Protein AF-A0A1B6L5E5-F1 (afdb_monomer)

Structure (mmCIF, N/CA/C/O backbone):
data_AF-A0A1B6L5E5-F1
#
_entry.id   AF-A0A1B6L5E5-F1
#
loop_
_atom_site.group_PDB
_atom_site.id
_atom_site.type_symbol
_atom_site.label_atom_id
_atom_site.label_alt_id
_atom_site.label_comp_id
_atom_site.label_asym_id
_atom_site.label_entity_id
_atom_site.label_seq_id
_atom_site.pdbx_PDB_ins_code
_atom_site.Cartn_x
_atom_site.Cartn_y
_atom_site.Cartn_z
_atom_site.occupancy
_atom_site.B_iso_or_equiv
_atom_site.auth_seq_id
_atom_site.auth_comp_id
_atom_site.auth_asym_id
_atom_site.auth_atom_id
_atom_site.pdbx_PDB_model_num
ATOM 1 N N . PHE A 1 1 ? 19.405 7.702 -48.389 1.00 49.56 1 PHE A N 1
ATOM 2 C CA . PHE A 1 1 ? 20.340 6.762 -49.031 1.00 49.56 1 PHE A CA 1
ATOM 3 C C . PHE A 1 1 ? 21.508 7.564 -49.564 1.00 49.56 1 PHE A C 1
ATOM 5 O O . PHE A 1 1 ? 21.283 8.464 -50.361 1.00 49.56 1 PHE A O 1
ATOM 12 N N . VAL A 1 2 ? 22.713 7.324 -49.050 1.00 57.16 2 VAL A N 1
ATOM 13 C CA . VAL A 1 2 ? 23.937 7.929 -49.587 1.00 57.16 2 VAL A CA 1
ATOM 14 C C . VAL A 1 2 ? 24.516 6.901 -50.544 1.00 57.16 2 VAL A C 1
ATOM 16 O O . VAL A 1 2 ? 24.828 5.793 -50.120 1.00 57.16 2 VAL A O 1
ATOM 19 N N . ALA A 1 3 ? 24.576 7.236 -51.827 1.00 61.62 3 ALA A N 1
ATOM 20 C CA . ALA A 1 3 ? 25.149 6.376 -52.849 1.00 61.62 3 ALA A CA 1
ATOM 21 C C . ALA A 1 3 ? 26.288 7.143 -53.515 1.00 61.62 3 ALA A C 1
ATOM 23 O O . ALA A 1 3 ? 26.056 8.168 -54.154 1.00 61.62 3 ALA A O 1
ATOM 24 N N . GLU A 1 4 ? 27.511 6.652 -53.350 1.00 66.38 4 GLU A N 1
ATOM 25 C CA . GLU A 1 4 ? 28.694 7.202 -54.002 1.00 66.38 4 GLU A CA 1
ATOM 26 C C . GLU A 1 4 ? 29.233 6.182 -55.005 1.00 66.38 4 GLU A C 1
ATOM 28 O O . GLU A 1 4 ? 29.321 4.988 -54.713 1.00 66.38 4 GLU A O 1
ATOM 33 N N . LYS A 1 5 ? 29.560 6.645 -56.214 1.00 71.81 5 LYS A N 1
ATOM 34 C CA . LYS A 1 5 ? 30.118 5.806 -57.279 1.00 71.81 5 LYS A CA 1
ATOM 35 C C . LYS A 1 5 ? 31.608 6.082 -57.389 1.00 71.81 5 LYS A C 1
ATOM 37 O O . LYS A 1 5 ? 32.006 7.177 -57.776 1.00 71.81 5 LYS A O 1
ATOM 42 N N . LEU A 1 6 ? 32.418 5.074 -57.091 1.00 75.44 6 LEU A N 1
ATOM 43 C CA . LEU A 1 6 ? 33.876 5.160 -57.097 1.00 75.44 6 LEU A CA 1
ATOM 44 C C . LEU A 1 6 ? 34.450 4.197 -58.137 1.00 75.44 6 LEU A C 1
ATOM 46 O O . LEU A 1 6 ? 33.926 3.104 -58.346 1.00 75.44 6 LEU A O 1
ATOM 50 N N . ARG A 1 7 ? 35.532 4.609 -58.803 1.00 77.56 7 ARG A N 1
ATOM 51 C CA . ARG A 1 7 ? 36.253 3.758 -59.758 1.00 77.56 7 ARG A CA 1
ATOM 52 C C . ARG A 1 7 ? 37.345 3.002 -59.028 1.00 77.56 7 ARG A C 1
ATOM 54 O O . ARG A 1 7 ? 38.176 3.623 -58.373 1.00 77.56 7 ARG A O 1
ATOM 61 N N . LEU A 1 8 ? 37.360 1.683 -59.181 1.00 78.38 8 LEU A N 1
ATOM 62 C CA . LEU A 1 8 ? 38.360 0.810 -58.577 1.00 78.38 8 LEU A CA 1
ATOM 63 C C . LEU A 1 8 ? 39.041 -0.011 -59.670 1.00 78.38 8 LEU A C 1
ATOM 65 O O . LEU A 1 8 ? 38.375 -0.566 -60.541 1.00 78.38 8 LEU A O 1
ATOM 69 N N . GLY A 1 9 ? 40.373 -0.061 -59.633 1.00 76.75 9 GLY A N 1
ATOM 70 C CA . GLY A 1 9 ? 41.153 -0.989 -60.451 1.00 76.75 9 GLY A CA 1
ATOM 71 C C . GLY A 1 9 ? 41.171 -2.407 -59.855 1.00 76.75 9 GLY A C 1
ATOM 72 O O . GLY A 1 9 ? 40.655 -2.608 -58.757 1.00 76.75 9 GLY A O 1
ATOM 73 N N . PRO A 1 10 ? 41.828 -3.383 -60.513 1.00 75.62 10 PRO A N 1
ATOM 74 C CA . PRO A 1 10 ? 41.834 -4.801 -60.114 1.00 75.62 10 PRO A CA 1
ATOM 75 C C . PRO A 1 10 ? 42.352 -5.108 -58.698 1.00 75.62 10 PRO A C 1
ATOM 77 O O . PRO A 1 10 ? 42.132 -6.203 -58.197 1.00 75.62 10 PRO A O 1
ATOM 80 N N . GLN A 1 11 ? 43.050 -4.161 -58.066 1.00 81.81 11 GLN A N 1
ATOM 81 C CA . GLN A 1 11 ? 43.561 -4.247 -56.689 1.00 81.81 11 GLN A CA 1
ATOM 82 C C . GLN A 1 11 ? 43.204 -2.995 -55.867 1.00 81.81 11 GLN A C 1
ATOM 84 O O . GLN A 1 11 ? 43.827 -2.692 -54.853 1.00 81.81 11 GLN A O 1
ATOM 89 N N . GLY A 1 12 ? 42.238 -2.207 -56.347 1.00 77.44 12 GLY A N 1
ATOM 90 C CA . GLY A 1 12 ? 41.798 -0.993 -55.678 1.00 77.44 12 GLY A CA 1
ATOM 91 C C . GLY A 1 12 ? 40.837 -1.313 -54.541 1.00 77.44 12 GLY A C 1
ATOM 92 O O . GLY A 1 12 ? 39.872 -2.048 -54.730 1.00 77.44 12 GLY A O 1
ATOM 93 N N . ALA A 1 13 ? 41.063 -0.703 -53.383 1.00 82.75 13 ALA A N 1
ATOM 94 C CA . ALA A 1 13 ? 40.110 -0.670 -52.283 1.00 82.75 13 ALA A CA 1
ATOM 95 C C . ALA A 1 13 ? 39.680 0.778 -52.027 1.00 82.75 13 ALA A C 1
ATOM 97 O O . ALA A 1 13 ? 40.450 1.713 -52.242 1.00 82.75 13 ALA A O 1
ATOM 98 N N . THR A 1 14 ? 38.453 0.960 -51.550 1.00 83.25 14 THR A N 1
ATOM 99 C CA . THR A 1 14 ? 37.958 2.255 -51.076 1.00 83.25 14 THR A CA 1
ATOM 100 C C . THR A 1 14 ? 37.256 2.085 -49.739 1.00 83.25 14 THR A C 1
ATOM 102 O O . THR A 1 14 ? 36.812 0.990 -49.391 1.00 83.25 14 THR A O 1
ATOM 105 N N . SER A 1 15 ? 37.170 3.179 -48.992 1.00 83.56 15 SER A N 1
ATOM 106 C CA . SER A 1 15 ? 36.459 3.263 -47.727 1.00 83.56 15 SER A CA 1
ATOM 107 C C . SER A 1 15 ? 35.519 4.459 -47.778 1.00 83.56 15 SER A C 1
ATOM 109 O O . SER A 1 15 ? 35.947 5.571 -48.081 1.00 83.56 15 SER A O 1
ATOM 111 N N . LEU A 1 16 ? 34.245 4.222 -47.475 1.00 82.69 16 LEU A N 1
ATOM 112 C CA . LEU A 1 16 ? 33.244 5.265 -47.300 1.00 82.69 16 LEU A CA 1
ATOM 113 C C . LEU A 1 16 ? 32.920 5.370 -45.811 1.00 82.69 16 LEU A C 1
ATOM 115 O O . LEU A 1 16 ? 32.425 4.417 -45.208 1.00 82.69 16 LEU A O 1
ATOM 119 N N . VAL A 1 17 ? 33.181 6.535 -45.223 1.00 84.44 17 VAL A N 1
ATOM 120 C CA . VAL A 1 17 ? 32.865 6.808 -43.819 1.00 84.44 17 VAL A CA 1
ATOM 121 C C . VAL A 1 17 ? 31.562 7.591 -43.750 1.00 84.44 17 VAL A C 1
ATOM 123 O O . VAL A 1 17 ? 31.453 8.682 -44.304 1.00 84.44 17 VAL A O 1
ATOM 126 N N . VAL A 1 18 ? 30.575 7.046 -43.040 1.00 85.31 18 VAL A N 1
ATOM 127 C CA . VAL A 1 18 ? 29.279 7.697 -42.819 1.00 85.31 18 VAL A CA 1
ATOM 128 C C . VAL A 1 18 ? 29.118 8.079 -41.353 1.00 85.31 18 VAL A C 1
ATOM 130 O O . VAL A 1 18 ? 29.384 7.284 -40.454 1.00 85.31 18 VAL A O 1
ATOM 133 N N . LYS A 1 19 ? 28.655 9.306 -41.100 1.00 85.81 19 LYS A N 1
ATOM 134 C CA . LYS A 1 19 ? 28.247 9.734 -39.760 1.00 85.81 19 LYS A CA 1
ATOM 135 C C . LYS A 1 19 ? 26.788 9.347 -39.547 1.00 85.81 19 LYS A C 1
ATOM 137 O O . LYS A 1 19 ? 25.915 9.805 -40.281 1.00 85.81 19 LYS A O 1
ATOM 142 N N . LEU A 1 20 ? 26.534 8.525 -38.536 1.00 84.25 20 LEU A N 1
ATOM 143 C CA . LEU A 1 20 ? 25.193 8.093 -38.153 1.00 84.25 20 LEU A CA 1
ATOM 144 C C . LEU A 1 20 ? 24.822 8.710 -36.804 1.00 84.25 20 LEU A C 1
ATOM 146 O O . LEU A 1 20 ? 25.660 8.805 -35.910 1.00 84.25 20 LEU A O 1
ATOM 150 N N . ILE A 1 21 ? 23.564 9.121 -36.668 1.00 85.94 21 ILE A N 1
ATOM 151 C CA . ILE A 1 21 ? 22.983 9.582 -35.406 1.00 85.94 21 ILE A CA 1
ATOM 152 C C . ILE A 1 21 ? 21.851 8.616 -35.077 1.00 85.94 21 ILE A C 1
ATOM 154 O O . ILE A 1 21 ? 20.921 8.455 -35.870 1.00 85.94 21 ILE A O 1
ATOM 158 N N . ALA A 1 22 ? 21.952 7.935 -33.938 1.00 85.94 22 ALA A N 1
ATOM 159 C CA . ALA A 1 22 ? 20.896 7.051 -33.475 1.00 85.94 22 ALA A CA 1
ATOM 160 C C . ALA A 1 22 ? 19.758 7.886 -32.877 1.00 85.94 22 ALA A C 1
ATOM 162 O O . ALA A 1 22 ? 19.989 8.746 -32.0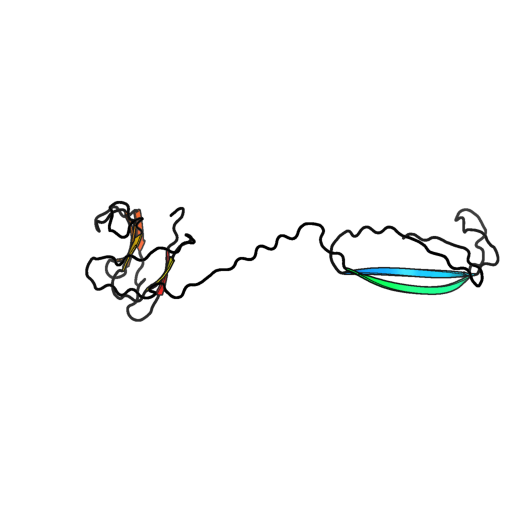37 1.00 85.94 22 ALA A O 1
ATOM 163 N N . THR A 1 23 ? 18.525 7.632 -33.309 1.00 85.81 23 THR A N 1
ATOM 164 C CA . THR A 1 23 ? 17.339 8.375 -32.852 1.00 85.81 23 THR A CA 1
ATOM 165 C C . THR A 1 23 ? 16.658 7.747 -31.640 1.00 85.81 23 THR A C 1
ATOM 167 O O . THR A 1 23 ? 15.734 8.327 -31.080 1.00 85.81 23 THR A O 1
ATOM 170 N N . GLY A 1 24 ? 17.085 6.552 -31.231 1.00 87.75 24 GLY A N 1
ATOM 171 C CA . GLY A 1 24 ? 16.520 5.878 -30.075 1.00 87.75 24 GLY A CA 1
ATOM 172 C C . GLY A 1 24 ? 17.280 4.612 -29.686 1.00 87.75 24 GLY A C 1
ATOM 173 O O . GLY A 1 24 ? 18.028 4.063 -30.504 1.00 87.75 24 GLY A O 1
ATOM 174 N N . PRO A 1 25 ? 17.056 4.135 -28.454 1.00 89.31 25 PRO A N 1
ATOM 175 C CA . PRO A 1 25 ? 17.745 2.989 -27.877 1.00 89.31 25 PRO A CA 1
ATOM 176 C C . PRO A 1 25 ? 17.330 1.668 -28.541 1.00 89.31 25 PRO A C 1
ATOM 178 O O . PRO A 1 25 ? 16.387 1.595 -29.343 1.00 89.31 25 PRO A O 1
ATOM 181 N N . GLY A 1 26 ? 18.059 0.612 -28.194 1.00 91.62 26 GLY A N 1
ATOM 182 C CA . GLY A 1 26 ? 17.832 -0.759 -28.637 1.00 91.62 26 GLY A CA 1
ATOM 183 C C . GLY A 1 26 ? 18.803 -1.221 -29.721 1.00 91.62 26 GLY A C 1
ATOM 184 O O . GLY A 1 26 ? 19.744 -0.523 -30.099 1.00 91.62 26 GLY A O 1
ATOM 185 N N . ILE A 1 27 ? 18.569 -2.435 -30.217 1.00 92.50 27 ILE A N 1
ATOM 186 C CA . ILE A 1 27 ? 19.384 -3.050 -31.267 1.00 92.50 27 I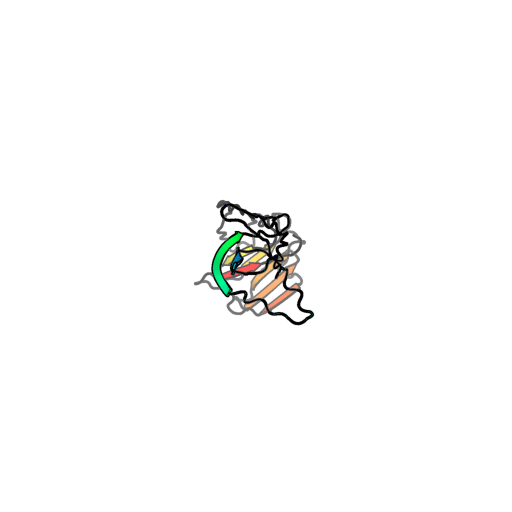LE A CA 1
ATOM 187 C C . ILE A 1 27 ? 18.997 -2.436 -32.616 1.00 92.50 27 ILE A C 1
ATOM 189 O O . ILE A 1 27 ? 17.829 -2.467 -33.009 1.00 92.50 27 ILE A O 1
ATOM 193 N N . LYS A 1 28 ? 19.972 -1.873 -33.331 1.00 90.88 28 LYS A N 1
ATOM 194 C CA . LYS A 1 28 ? 19.801 -1.300 -34.670 1.00 90.88 28 LYS A CA 1
ATOM 195 C C . LYS A 1 28 ? 20.585 -2.121 -35.682 1.00 90.88 28 LYS A C 1
ATOM 197 O O . LYS A 1 28 ? 21.792 -2.293 -35.537 1.00 90.88 28 LYS A O 1
ATOM 202 N N . ASN A 1 29 ? 19.902 -2.597 -36.719 1.00 91.19 29 ASN A N 1
ATOM 203 C CA . ASN A 1 29 ? 20.532 -3.315 -37.822 1.00 91.19 29 ASN A CA 1
ATOM 204 C C . ASN A 1 29 ? 20.976 -2.321 -38.894 1.00 91.19 29 ASN A C 1
ATOM 206 O O . ASN A 1 29 ? 20.158 -1.618 -39.484 1.00 91.19 29 ASN A O 1
ATOM 210 N N . MET A 1 30 ? 22.275 -2.276 -39.147 1.00 88.69 30 MET A N 1
ATOM 211 C CA . MET A 1 30 ? 22.890 -1.495 -40.209 1.00 88.69 30 MET A CA 1
ATOM 212 C C . MET A 1 30 ? 23.146 -2.418 -41.389 1.00 88.69 30 MET A C 1
ATOM 214 O O . MET A 1 30 ? 23.853 -3.409 -41.242 1.00 88.69 30 MET A O 1
ATOM 218 N N . THR A 1 31 ? 22.571 -2.102 -42.547 1.00 90.31 31 THR A N 1
ATOM 219 C CA . THR A 1 31 ? 22.757 -2.882 -43.777 1.00 90.31 31 THR A CA 1
ATOM 220 C C . THR A 1 31 ? 23.445 -2.021 -44.822 1.00 90.31 31 THR A C 1
ATOM 222 O O . THR A 1 31 ? 23.050 -0.877 -45.044 1.00 90.31 31 THR A O 1
ATOM 225 N N . VAL A 1 32 ? 24.475 -2.576 -45.450 1.00 89.56 32 VAL A N 1
ATOM 226 C CA . VAL A 1 32 ? 25.238 -1.959 -46.531 1.00 89.56 32 VAL A CA 1
ATOM 227 C C . VAL A 1 32 ? 25.123 -2.850 -47.756 1.00 89.56 32 VAL A C 1
ATOM 229 O O . VAL A 1 32 ? 25.353 -4.056 -47.677 1.00 89.56 32 VAL A O 1
ATOM 232 N N . GLU A 1 33 ? 24.781 -2.241 -48.883 1.00 90.19 33 GLU A N 1
ATOM 233 C CA . GLU A 1 33 ? 24.757 -2.876 -50.195 1.00 90.19 33 GLU A CA 1
ATOM 234 C C . GLU A 1 33 ? 25.821 -2.226 -51.077 1.00 90.19 33 GLU A C 1
ATOM 236 O O . GLU A 1 33 ? 25.901 -1.000 -51.174 1.00 90.19 33 GLU A O 1
ATOM 241 N N . VAL A 1 34 ? 26.645 -3.056 -51.709 1.00 87.81 34 VAL A N 1
ATOM 242 C CA . VAL A 1 34 ? 27.667 -2.633 -52.663 1.00 87.81 34 VAL A CA 1
ATOM 243 C C . VAL A 1 34 ? 27.380 -3.302 -53.995 1.00 87.81 34 VAL A C 1
ATOM 245 O O . VAL A 1 34 ? 27.385 -4.529 -54.086 1.00 87.81 34 VAL A O 1
ATOM 248 N N . SER A 1 35 ? 27.170 -2.492 -55.028 1.00 87.75 35 SER A N 1
ATOM 249 C CA . SER A 1 35 ? 26.830 -2.959 -56.372 1.00 87.75 35 SER A CA 1
ATOM 250 C C . SER A 1 35 ? 27.932 -2.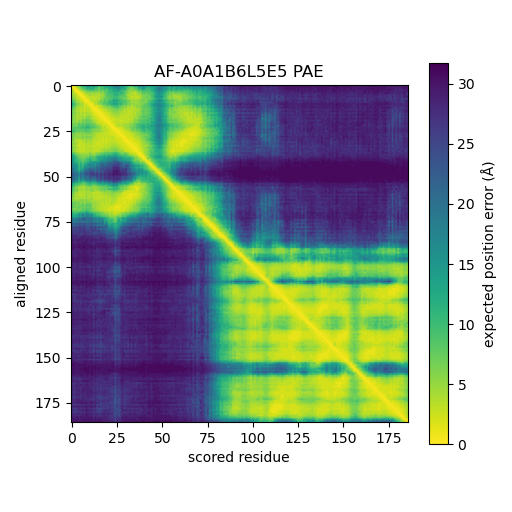577 -57.351 1.00 87.75 35 SER A C 1
ATOM 252 O O . SER A 1 35 ? 28.289 -1.404 -57.473 1.00 87.75 35 SER A O 1
ATOM 254 N N . ALA A 1 36 ? 28.479 -3.571 -58.045 1.00 84.06 36 ALA A N 1
ATOM 255 C CA . ALA A 1 36 ? 29.524 -3.395 -59.040 1.00 84.06 36 ALA A CA 1
ATOM 256 C C . ALA A 1 36 ? 28.915 -3.347 -60.442 1.00 84.06 36 ALA A C 1
ATOM 258 O O . ALA A 1 36 ? 28.157 -4.234 -60.834 1.00 84.06 36 ALA A O 1
ATOM 259 N N . PHE A 1 37 ? 29.287 -2.330 -61.213 1.00 81.38 37 PHE A N 1
ATOM 260 C CA . PHE A 1 37 ? 28.852 -2.152 -62.594 1.00 81.38 37 PHE A CA 1
ATOM 261 C C . PHE A 1 37 ? 30.074 -2.142 -63.505 1.00 81.38 37 PHE A C 1
ATOM 263 O O . PHE A 1 37 ? 31.046 -1.440 -63.220 1.00 81.38 37 PHE A O 1
ATOM 270 N N . ILE A 1 38 ? 30.020 -2.894 -64.603 1.00 77.69 38 ILE A N 1
ATOM 271 C CA . ILE A 1 38 ? 31.014 -2.800 -65.671 1.00 77.69 38 ILE A CA 1
ATOM 272 C C . ILE A 1 38 ? 30.560 -1.735 -66.662 1.00 77.69 38 ILE A C 1
ATOM 274 O O . ILE A 1 38 ? 29.370 -1.575 -66.930 1.00 77.69 38 ILE A O 1
ATOM 278 N N . SER A 1 39 ? 31.515 -0.966 -67.165 1.00 73.12 39 SER A N 1
ATOM 279 C CA . SER A 1 39 ? 31.280 0.086 -68.142 1.00 73.12 39 SER A CA 1
ATOM 280 C C . SER A 1 39 ? 32.422 0.116 -69.136 1.00 73.12 39 SER A C 1
ATOM 282 O O . SER A 1 39 ? 33.583 0.077 -68.730 1.00 73.12 39 SER A O 1
ATOM 284 N N . GLU A 1 40 ? 32.099 0.257 -70.416 1.00 68.50 40 GLU A N 1
ATOM 285 C CA . GLU A 1 40 ? 33.088 0.515 -71.467 1.00 68.50 40 GLU A CA 1
ATOM 286 C C . GLU A 1 40 ? 33.640 1.945 -71.382 1.00 68.50 40 GLU A C 1
ATOM 288 O O . GLU A 1 40 ? 34.786 2.201 -71.749 1.00 68.50 40 GLU A O 1
ATOM 293 N N . THR A 1 41 ? 32.851 2.885 -70.848 1.00 66.69 41 THR A N 1
ATOM 294 C CA . THR A 1 41 ? 33.254 4.282 -70.686 1.00 66.69 41 THR A CA 1
ATOM 295 C C . THR A 1 41 ? 33.361 4.675 -69.218 1.00 66.69 41 THR A C 1
ATOM 297 O O . THR A 1 41 ? 32.510 4.405 -68.370 1.00 66.69 41 THR A O 1
ATOM 300 N N . CYS A 1 42 ? 34.450 5.367 -68.911 1.00 59.97 42 CYS A N 1
ATOM 301 C CA . CYS A 1 42 ? 34.755 5.914 -67.602 1.00 59.97 42 CYS A CA 1
ATOM 302 C C . CYS A 1 42 ? 34.072 7.287 -67.445 1.00 59.97 42 CYS A C 1
ATOM 304 O O . CYS A 1 42 ? 34.745 8.296 -67.242 1.00 59.97 42 CYS A O 1
ATOM 306 N N . GLN A 1 43 ? 32.748 7.372 -67.585 1.00 61.38 43 GLN A N 1
ATOM 307 C CA . GLN A 1 43 ? 31.992 8.615 -67.379 1.00 61.38 43 GLN A CA 1
ATOM 308 C C . GLN A 1 43 ? 30.993 8.445 -66.235 1.00 61.38 43 GLN A C 1
ATOM 310 O O . GLN A 1 43 ? 30.402 7.383 -66.051 1.00 61.38 43 GLN A O 1
ATOM 315 N N . THR A 1 44 ? 30.869 9.477 -65.400 1.00 55.56 44 THR A N 1
ATOM 316 C CA . THR A 1 44 ? 29.831 9.543 -64.370 1.00 55.56 44 THR A CA 1
ATOM 317 C C . THR A 1 44 ? 28.482 9.704 -65.062 1.00 55.56 44 THR A C 1
ATOM 319 O O . THR A 1 44 ? 28.357 10.522 -65.968 1.00 55.56 44 THR A O 1
ATOM 322 N N . ILE A 1 45 ? 27.481 8.923 -64.652 1.00 57.41 45 ILE A N 1
ATOM 323 C CA . ILE A 1 45 ? 26.107 9.065 -65.147 1.00 57.41 45 ILE A CA 1
ATOM 324 C C . ILE A 1 45 ? 25.600 10.449 -64.717 1.00 57.41 45 ILE A C 1
ATOM 326 O O . ILE A 1 45 ? 25.172 10.612 -63.578 1.00 57.41 45 ILE A O 1
ATOM 330 N N . ASN A 1 46 ? 25.689 11.444 -65.599 1.00 53.62 46 ASN A N 1
ATOM 331 C CA . ASN A 1 46 ? 24.938 12.685 -65.460 1.00 53.62 46 ASN A CA 1
ATOM 332 C C . ASN A 1 46 ? 23.567 12.424 -66.084 1.00 53.62 46 ASN A C 1
ATOM 334 O O . ASN A 1 46 ? 23.474 12.136 -67.274 1.00 53.62 46 ASN A O 1
ATOM 338 N N . ASP A 1 47 ? 22.511 12.496 -65.276 1.00 54.03 47 ASP A N 1
ATOM 339 C CA . ASP A 1 47 ? 21.131 12.142 -65.649 1.00 54.03 47 ASP A CA 1
ATOM 340 C C . ASP A 1 47 ? 20.466 13.162 -66.604 1.00 54.03 47 ASP A C 1
ATOM 342 O O . ASP A 1 47 ? 19.248 13.267 -66.710 1.00 54.03 47 ASP A O 1
ATOM 346 N N . SER A 1 48 ? 21.273 13.949 -67.316 1.00 49.84 48 SER A N 1
ATOM 347 C CA . SER A 1 48 ? 20.849 15.009 -68.222 1.00 49.84 48 SER A CA 1
ATOM 348 C C . SER A 1 48 ? 21.581 14.898 -69.561 1.00 49.84 48 SER A C 1
ATOM 350 O O . SER A 1 48 ? 22.497 15.656 -69.865 1.00 49.84 48 SER A O 1
ATOM 352 N N . GLY A 1 49 ? 21.134 13.953 -70.391 1.00 46.91 49 GLY A N 1
ATOM 353 C CA . GLY A 1 49 ? 21.379 13.992 -71.835 1.00 46.91 49 GLY A CA 1
ATOM 354 C C . GLY A 1 49 ? 22.065 12.762 -72.430 1.00 46.91 49 GLY A C 1
ATOM 355 O O . GLY A 1 49 ? 23.281 12.698 -72.550 1.00 46.91 49 GLY A O 1
ATOM 356 N N . GLY A 1 50 ? 21.248 11.840 -72.941 1.00 49.25 50 GLY A N 1
ATOM 357 C CA . GLY A 1 50 ? 21.428 11.352 -74.312 1.00 49.25 50 GLY A CA 1
ATOM 358 C C . GLY A 1 50 ? 22.348 10.165 -74.594 1.00 49.25 50 GLY A C 1
ATOM 359 O O . GLY A 1 50 ? 22.360 9.732 -75.740 1.00 49.25 50 GLY A O 1
ATOM 360 N N . ASN A 1 51 ? 23.059 9.579 -73.627 1.00 49.53 51 ASN A N 1
ATOM 361 C CA . ASN A 1 51 ? 23.726 8.296 -73.881 1.00 49.53 51 ASN A CA 1
ATOM 362 C C . ASN A 1 51 ? 23.747 7.417 -72.624 1.00 49.53 51 ASN A C 1
ATOM 364 O O . ASN A 1 51 ? 24.617 7.549 -71.763 1.00 49.53 51 ASN A O 1
ATOM 368 N N . ARG A 1 52 ? 22.763 6.514 -72.504 1.00 52.69 52 ARG A N 1
ATOM 369 C CA . ARG A 1 52 ? 22.830 5.400 -71.550 1.00 52.69 52 ARG A CA 1
ATOM 370 C C . ARG A 1 52 ? 23.980 4.503 -72.002 1.00 52.69 52 ARG A C 1
ATOM 372 O O . ARG A 1 52 ? 23.783 3.645 -72.855 1.00 52.69 52 ARG A O 1
ATOM 379 N N . GLY A 1 53 ? 25.176 4.718 -71.458 1.00 55.59 53 GLY A N 1
ATOM 380 C CA . GLY A 1 53 ? 26.238 3.721 -71.554 1.00 55.59 53 GLY A CA 1
ATOM 381 C C . GLY A 1 53 ? 25.680 2.367 -71.110 1.00 55.59 53 GLY A C 1
ATOM 382 O O . GLY A 1 53 ? 24.896 2.312 -70.157 1.00 55.59 53 GLY A O 1
ATOM 383 N N . ASN A 1 54 ? 26.030 1.291 -71.820 1.00 60.38 54 ASN A N 1
ATOM 384 C CA . ASN A 1 54 ? 25.671 -0.081 -71.458 1.00 60.38 54 ASN A CA 1
ATOM 385 C C . ASN A 1 54 ? 26.393 -0.467 -70.156 1.00 60.38 54 ASN A C 1
ATOM 387 O O . ASN A 1 54 ? 27.388 -1.185 -70.157 1.00 60.38 54 ASN A O 1
ATOM 391 N N . HIS A 1 55 ? 25.917 0.058 -69.031 1.00 68.94 55 HIS A N 1
ATOM 392 C CA . HIS A 1 55 ? 26.368 -0.338 -67.712 1.00 68.94 55 HIS A CA 1
ATOM 393 C C . HIS A 1 55 ? 25.637 -1.623 -67.339 1.00 68.94 55 HIS A C 1
ATOM 395 O O . HIS A 1 55 ? 24.439 -1.587 -67.050 1.00 68.94 55 HIS A O 1
ATOM 401 N N . SER A 1 56 ? 26.331 -2.759 -67.351 1.00 76.94 56 SER A N 1
ATOM 402 C CA . SER A 1 56 ? 25.760 -4.012 -66.860 1.00 76.94 56 SER A CA 1
ATOM 403 C C . SER A 1 56 ? 26.182 -4.259 -65.414 1.00 76.94 56 SER A C 1
ATOM 405 O O . SER A 1 56 ? 27.312 -3.986 -64.999 1.00 76.94 56 SER A O 1
ATOM 407 N N . LEU A 1 57 ? 25.228 -4.719 -64.606 1.00 81.56 57 LEU A N 1
ATOM 408 C CA . LEU A 1 57 ? 25.482 -5.117 -63.228 1.00 81.56 57 LEU A CA 1
ATOM 409 C C . LEU A 1 57 ? 26.328 -6.395 -63.237 1.00 81.56 57 LEU A C 1
ATOM 411 O O . LEU A 1 57 ? 25.924 -7.401 -63.812 1.00 81.56 57 LEU A O 1
ATOM 415 N N . VAL A 1 58 ? 27.491 -6.345 -62.592 1.00 85.88 58 VAL A N 1
ATOM 416 C CA . VAL A 1 58 ? 28.413 -7.484 -62.459 1.00 85.88 58 VAL A CA 1
ATOM 417 C C . VAL A 1 58 ? 28.056 -8.315 -61.234 1.00 85.88 58 VAL A C 1
ATOM 419 O O . VAL A 1 58 ? 28.114 -9.540 -61.268 1.00 85.88 58 VAL A O 1
ATOM 422 N N . GLY A 1 59 ? 27.667 -7.653 -60.145 1.00 86.12 59 GLY A N 1
ATOM 423 C CA . GLY A 1 59 ? 27.273 -8.323 -58.917 1.00 86.12 59 GLY A CA 1
ATOM 424 C C . GLY A 1 59 ? 26.953 -7.345 -57.799 1.00 86.12 59 GLY A C 1
ATOM 425 O O . GLY A 1 59 ? 27.331 -6.172 -57.847 1.00 86.12 59 GLY A O 1
ATOM 426 N N . THR A 1 60 ? 26.257 -7.846 -56.785 1.00 90.31 60 THR A N 1
ATOM 427 C CA . THR A 1 60 ? 25.932 -7.106 -55.568 1.00 90.31 60 THR A CA 1
ATOM 428 C C . THR A 1 60 ? 26.359 -7.901 -54.344 1.00 90.31 60 THR A C 1
ATOM 430 O O . THR A 1 60 ? 26.308 -9.132 -54.323 1.00 90.31 60 THR A O 1
ATOM 433 N N . VAL A 1 61 ? 26.810 -7.194 -53.313 1.00 91.75 61 VAL A N 1
ATOM 434 C CA . VAL A 1 61 ? 27.149 -7.766 -52.012 1.00 91.75 61 VAL A CA 1
ATOM 435 C C . VAL A 1 61 ? 26.408 -6.983 -50.947 1.00 91.75 61 VAL A C 1
ATOM 437 O O . VAL A 1 61 ? 26.558 -5.767 -50.844 1.00 91.75 61 VAL A O 1
ATOM 440 N N . VAL A 1 62 ? 25.635 -7.693 -50.130 1.00 93.19 62 VAL A N 1
ATOM 441 C CA . VAL A 1 62 ? 24.911 -7.116 -48.997 1.00 93.19 62 VAL A CA 1
ATOM 442 C C . VAL A 1 62 ? 25.520 -7.632 -47.700 1.00 93.19 62 VAL A C 1
ATOM 444 O O . VAL A 1 62 ? 25.753 -8.832 -47.535 1.00 93.19 62 VAL A O 1
ATOM 447 N N . ARG A 1 63 ? 25.781 -6.725 -46.760 1.00 93.69 63 ARG A N 1
ATOM 448 C CA . ARG A 1 63 ? 26.242 -7.054 -45.410 1.00 93.69 63 ARG A CA 1
ATOM 449 C C . ARG A 1 63 ? 25.438 -6.295 -44.373 1.00 93.69 63 ARG A C 1
ATOM 451 O O . ARG A 1 63 ? 25.231 -5.095 -44.504 1.00 93.69 63 ARG A O 1
ATOM 458 N N . SER A 1 64 ? 25.027 -7.000 -43.326 1.00 93.56 64 SER A N 1
ATOM 459 C CA . SER A 1 64 ? 24.310 -6.427 -42.192 1.00 93.56 64 SER A CA 1
ATOM 460 C C . SER A 1 64 ? 25.068 -6.656 -40.887 1.00 93.56 64 SER A C 1
ATOM 462 O O . SER A 1 64 ? 25.555 -7.761 -40.649 1.00 93.56 64 SER A O 1
ATOM 464 N N . ALA A 1 65 ? 25.123 -5.639 -40.032 1.00 92.12 65 ALA A N 1
ATOM 465 C CA . ALA A 1 65 ? 25.677 -5.709 -38.683 1.00 92.12 65 ALA A CA 1
ATOM 466 C C . ALA A 1 65 ? 24.735 -5.024 -37.686 1.00 92.12 65 ALA A C 1
ATOM 468 O O . ALA A 1 65 ? 24.092 -4.028 -38.015 1.00 92.12 65 ALA A O 1
ATOM 469 N N . SER A 1 66 ? 24.653 -5.547 -36.465 1.00 91.50 66 SER A N 1
ATOM 470 C CA . SER A 1 66 ? 23.801 -4.993 -35.409 1.00 91.50 66 SER A CA 1
ATOM 471 C C . SER A 1 66 ? 24.625 -4.168 -34.423 1.00 91.50 66 SER A C 1
ATOM 473 O O . SER A 1 66 ? 25.700 -4.589 -34.003 1.00 91.50 66 SER A O 1
ATOM 475 N N . VAL A 1 67 ? 24.103 -3.011 -34.024 1.00 90.75 67 VAL A N 1
ATOM 476 C CA . VAL A 1 67 ? 24.702 -2.124 -33.017 1.00 90.75 67 VAL A CA 1
ATOM 477 C C . VAL A 1 67 ? 23.699 -1.908 -31.890 1.00 90.75 67 VAL A C 1
ATOM 479 O O . VAL A 1 67 ? 22.518 -1.674 -32.145 1.00 90.75 67 VAL A O 1
ATOM 482 N N . ILE A 1 68 ? 24.158 -1.991 -30.642 1.00 91.88 68 ILE A N 1
ATOM 483 C CA . ILE A 1 68 ? 23.332 -1.718 -29.462 1.00 91.88 68 ILE A CA 1
ATOM 484 C C . ILE A 1 68 ? 23.445 -0.233 -29.124 1.00 91.88 68 ILE A C 1
ATOM 486 O O . ILE A 1 68 ? 24.541 0.269 -28.883 1.00 91.88 68 ILE A O 1
ATOM 490 N N . VAL A 1 69 ? 22.308 0.460 -29.102 1.00 90.94 69 VAL A N 1
ATOM 491 C CA . VAL A 1 69 ? 22.209 1.862 -28.688 1.00 90.94 69 VAL A CA 1
ATOM 492 C C . VAL A 1 69 ? 21.631 1.909 -27.279 1.00 90.94 69 VAL A C 1
ATOM 494 O O . VAL A 1 69 ? 20.517 1.439 -27.040 1.00 90.94 69 VAL A O 1
ATOM 497 N N . TYR A 1 70 ? 22.386 2.475 -26.345 1.00 87.00 70 TYR A N 1
ATOM 498 C CA . TYR A 1 70 ? 21.922 2.695 -24.978 1.00 87.00 70 TYR A CA 1
ATOM 499 C C . TYR A 1 70 ? 21.147 4.009 -24.869 1.00 87.00 70 TYR A C 1
ATOM 501 O O . TYR A 1 70 ? 21.274 4.890 -25.718 1.00 87.00 70 TYR A O 1
ATOM 509 N N . HIS A 1 71 ? 20.328 4.131 -23.824 1.00 83.56 71 HIS A N 1
ATOM 510 C CA . HIS A 1 71 ? 19.701 5.405 -23.495 1.00 83.56 71 HIS A CA 1
ATOM 511 C C . HIS A 1 71 ? 20.767 6.450 -23.161 1.00 83.56 71 HIS A C 1
ATOM 513 O O . HIS A 1 71 ? 21.743 6.157 -22.470 1.00 83.56 71 HIS A O 1
ATOM 519 N N . GLU A 1 72 ? 20.550 7.673 -23.631 1.00 75.50 72 GLU A N 1
ATOM 520 C CA . GLU A 1 72 ? 21.348 8.819 -23.219 1.00 75.50 72 GLU A CA 1
ATOM 521 C C . GLU A 1 72 ? 20.879 9.293 -21.835 1.00 75.50 72 GLU A C 1
ATOM 523 O O . GLU A 1 72 ? 19.678 9.372 -21.571 1.00 75.50 72 GLU A O 1
ATOM 528 N N . GLY A 1 73 ? 21.823 9.605 -20.944 1.00 73.75 73 GLY A N 1
ATOM 529 C CA . GLY A 1 73 ? 21.541 10.165 -19.620 1.00 73.75 73 GLY A CA 1
ATOM 530 C C . GLY A 1 73 ? 21.995 9.301 -18.440 1.00 73.75 73 GLY A C 1
ATOM 531 O O . GLY A 1 73 ? 22.353 8.133 -18.575 1.00 73.75 73 GLY A O 1
ATOM 532 N N . LEU A 1 74 ? 22.007 9.916 -17.254 1.00 66.19 74 LEU A N 1
ATOM 533 C CA . LEU A 1 74 ? 22.386 9.261 -16.004 1.00 66.19 74 LEU A CA 1
ATOM 534 C C . LEU A 1 74 ? 21.227 8.384 -15.511 1.00 66.19 74 LEU A C 1
ATOM 536 O O . LEU A 1 74 ? 20.204 8.899 -15.059 1.00 66.19 74 LEU A O 1
ATOM 540 N N . ILE A 1 75 ? 21.394 7.064 -15.563 1.00 67.88 75 ILE A N 1
ATOM 541 C CA . ILE A 1 75 ? 20.430 6.127 -14.979 1.00 67.88 75 ILE A CA 1
ATOM 542 C C . ILE A 1 75 ? 20.586 6.183 -13.455 1.00 67.88 75 ILE A C 1
ATOM 544 O O . ILE A 1 75 ? 21.586 5.718 -12.910 1.00 67.88 75 ILE A O 1
ATOM 548 N N . ARG A 1 76 ? 19.608 6.765 -12.753 1.00 57.66 76 ARG A N 1
ATOM 549 C CA . ARG A 1 76 ? 19.532 6.694 -11.288 1.00 57.66 76 ARG A CA 1
ATOM 550 C C . ARG A 1 76 ? 18.699 5.486 -10.886 1.00 57.66 76 ARG A C 1
ATOM 552 O O . ARG A 1 76 ? 17.477 5.519 -10.967 1.00 57.66 76 ARG A O 1
ATOM 559 N N . THR A 1 77 ? 19.360 4.427 -10.442 1.00 67.62 77 THR A N 1
ATOM 560 C CA . THR A 1 77 ? 18.695 3.300 -9.785 1.00 67.62 77 THR A CA 1
ATOM 561 C C . THR A 1 77 ? 18.568 3.601 -8.296 1.00 67.62 77 THR A C 1
ATOM 563 O O . THR A 1 77 ? 19.579 3.696 -7.599 1.00 67.62 77 THR A O 1
ATOM 566 N N . HIS A 1 78 ? 17.339 3.766 -7.811 1.00 46.12 78 HIS A N 1
ATOM 567 C CA . HIS A 1 78 ? 17.054 3.793 -6.380 1.00 46.12 78 HIS A CA 1
ATOM 568 C C . HIS A 1 78 ? 16.806 2.359 -5.915 1.00 46.12 78 HIS A C 1
ATOM 570 O O . HIS A 1 78 ? 15.852 1.720 -6.350 1.00 46.12 78 HIS A O 1
ATOM 576 N N . THR A 1 79 ? 17.693 1.844 -5.067 1.00 68.94 79 THR A N 1
ATOM 577 C CA . THR A 1 79 ? 17.493 0.555 -4.401 1.00 68.94 79 THR A CA 1
ATOM 578 C C . THR A 1 79 ? 16.853 0.823 -3.047 1.00 68.94 79 THR A C 1
ATOM 580 O O . THR A 1 79 ? 17.484 1.428 -2.182 1.00 68.94 79 THR A O 1
ATOM 583 N N . GLU A 1 80 ? 15.615 0.376 -2.854 1.00 58.69 80 GLU A N 1
ATOM 584 C CA . GLU A 1 80 ? 14.967 0.385 -1.544 1.00 58.69 80 GLU A CA 1
ATOM 585 C C . GLU A 1 80 ? 15.214 -0.958 -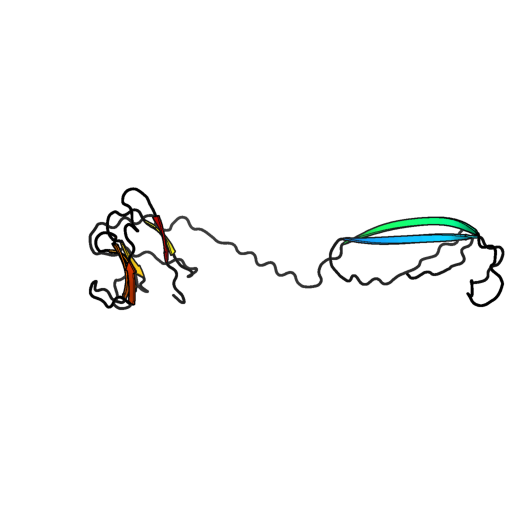0.858 1.00 58.69 80 GLU A C 1
ATOM 587 O O . GLU A 1 80 ? 14.738 -2.003 -1.296 1.00 58.69 80 GLU A O 1
ATOM 592 N N . SER A 1 81 ? 16.004 -0.946 0.212 1.00 56.16 81 SER A N 1
ATOM 593 C CA . SER A 1 81 ? 16.198 -2.106 1.082 1.00 56.16 81 SER A CA 1
ATOM 594 C C . SER A 1 81 ? 15.460 -1.875 2.398 1.00 56.16 81 SER A C 1
ATOM 596 O O . SER A 1 81 ? 15.815 -0.957 3.138 1.00 56.16 81 SER A O 1
ATOM 598 N N . ALA A 1 82 ? 14.468 -2.711 2.708 1.00 53.78 82 ALA A N 1
ATOM 599 C CA . ALA A 1 82 ? 13.795 -2.721 4.005 1.00 53.78 82 ALA A CA 1
ATOM 600 C C . ALA A 1 82 ? 14.411 -3.792 4.922 1.00 53.78 82 ALA A C 1
ATOM 602 O O . ALA A 1 82 ? 14.602 -4.937 4.514 1.00 53.78 82 ALA A O 1
ATOM 603 N N . TYR A 1 83 ? 14.713 -3.416 6.166 1.00 49.31 83 TYR A N 1
ATOM 604 C CA . TYR A 1 83 ? 15.126 -4.337 7.224 1.00 49.31 83 TYR A CA 1
ATOM 605 C C . TYR A 1 83 ? 13.914 -4.670 8.099 1.00 49.31 83 TYR A C 1
ATOM 607 O O . TYR A 1 83 ? 13.360 -3.782 8.744 1.00 49.31 83 TYR A O 1
ATOM 615 N N . PHE A 1 84 ? 13.527 -5.945 8.148 1.00 50.34 84 PHE A N 1
ATOM 616 C CA . PHE A 1 84 ? 12.525 -6.451 9.087 1.00 50.34 84 PHE A CA 1
ATOM 617 C C . PHE A 1 84 ? 13.242 -7.056 10.297 1.00 50.34 84 PHE A C 1
ATOM 619 O O . PHE A 1 84 ? 13.878 -8.104 10.191 1.00 50.34 84 PHE A O 1
ATOM 626 N N . CYS A 1 85 ? 13.168 -6.397 11.452 1.00 48.94 85 CYS A N 1
ATOM 627 C CA . CYS A 1 85 ? 13.655 -6.965 12.706 1.00 48.94 85 CYS A CA 1
ATOM 628 C C . CYS A 1 85 ? 12.519 -7.750 13.371 1.00 48.94 85 CYS A C 1
ATOM 630 O O . CYS A 1 85 ? 11.550 -7.157 13.834 1.00 48.94 85 CYS A O 1
ATOM 632 N N . ALA A 1 86 ? 12.655 -9.074 13.468 1.00 46.88 86 ALA A N 1
ATOM 633 C CA . ALA A 1 86 ? 11.676 -9.983 14.077 1.00 46.88 86 ALA A CA 1
ATOM 634 C C . ALA A 1 86 ? 11.614 -9.913 15.625 1.00 46.88 86 ALA A C 1
ATOM 636 O O . ALA A 1 86 ? 11.464 -10.937 16.282 1.00 46.88 86 ALA A O 1
ATOM 637 N N . ASN A 1 87 ? 11.749 -8.718 16.214 1.00 48.00 87 ASN A N 1
ATOM 638 C CA . ASN A 1 87 ? 11.757 -8.507 17.671 1.00 48.00 87 ASN A CA 1
ATOM 639 C C . ASN A 1 87 ? 10.639 -7.578 18.170 1.00 48.00 87 ASN A C 1
ATOM 641 O O . ASN A 1 87 ? 10.633 -7.191 19.339 1.00 48.00 87 ASN A O 1
ATOM 645 N N . GLU A 1 88 ? 9.687 -7.210 17.319 1.00 54.50 88 GLU A N 1
ATOM 646 C CA . GLU A 1 88 ? 8.487 -6.518 17.778 1.00 54.50 88 GLU A CA 1
ATOM 647 C C . GLU A 1 88 ? 7.538 -7.562 18.376 1.00 54.50 88 GLU A C 1
ATOM 649 O O . GLU A 1 88 ? 7.305 -8.617 17.789 1.00 54.50 88 GLU A O 1
ATOM 654 N N . LYS A 1 89 ? 7.052 -7.317 19.595 1.00 54.91 89 LYS A N 1
ATOM 655 C CA . LYS A 1 89 ? 6.106 -8.183 20.309 1.00 54.91 89 LYS A CA 1
ATOM 656 C C . LYS A 1 89 ? 4.824 -8.304 19.470 1.00 54.91 89 LYS A C 1
ATOM 658 O O . LYS A 1 89 ? 3.921 -7.489 19.602 1.00 54.91 89 LYS A O 1
ATOM 663 N N . MET A 1 90 ? 4.779 -9.305 18.591 1.00 64.00 90 MET A N 1
ATOM 664 C CA . MET A 1 90 ? 3.789 -9.428 17.510 1.00 64.00 90 MET A CA 1
ATOM 665 C C . MET A 1 90 ? 2.403 -9.880 17.995 1.00 64.00 90 MET A C 1
ATOM 667 O O . MET A 1 90 ? 1.455 -9.908 17.221 1.00 64.00 90 MET A O 1
ATOM 671 N N . VAL A 1 91 ? 2.270 -10.226 19.280 1.00 63.84 91 VAL A N 1
ATOM 672 C CA . VAL A 1 91 ? 1.006 -10.662 19.880 1.00 63.84 91 VAL A CA 1
ATOM 673 C C . VAL A 1 91 ? 0.814 -9.957 21.220 1.00 63.84 91 VAL A C 1
ATOM 675 O O . VAL A 1 91 ? 1.618 -10.111 22.146 1.00 63.84 91 VAL A O 1
ATOM 678 N N . ILE A 1 92 ? -0.258 -9.173 21.318 1.00 73.44 92 ILE A N 1
ATOM 679 C CA . ILE A 1 92 ? -0.697 -8.503 22.544 1.00 73.44 92 ILE A CA 1
ATOM 680 C C . ILE A 1 92 ? -2.042 -9.110 22.929 1.00 73.44 92 ILE A C 1
ATOM 682 O O . ILE A 1 92 ? -3.013 -9.000 22.188 1.00 73.44 92 ILE A O 1
ATOM 686 N N . SER A 1 93 ? -2.091 -9.756 24.091 1.00 70.31 93 SER A N 1
ATOM 687 C CA . SER A 1 93 ? -3.330 -10.207 24.720 1.00 70.31 93 SER A CA 1
ATOM 688 C C . SER A 1 93 ? -3.524 -9.403 26.000 1.00 70.31 93 SER A C 1
ATOM 690 O O . SER A 1 93 ? -2.893 -9.698 27.018 1.00 70.31 93 SER A O 1
ATOM 692 N N . SER A 1 94 ? -4.353 -8.366 25.949 1.00 67.31 94 SER A N 1
ATOM 693 C CA . SER A 1 94 ? -4.710 -7.603 27.141 1.00 67.31 94 SER A CA 1
ATOM 694 C C . SER A 1 94 ? -5.914 -8.257 27.827 1.00 67.31 94 SER A C 1
ATOM 696 O O . SER A 1 94 ? -6.911 -8.526 27.152 1.00 67.31 94 SER A O 1
ATOM 698 N N . PRO A 1 95 ? -5.873 -8.508 29.146 1.00 67.38 95 PRO A N 1
ATOM 699 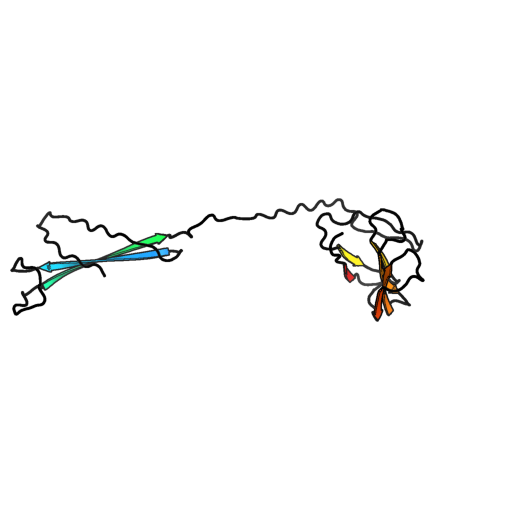C CA . PRO A 1 95 ? -7.082 -8.828 29.897 1.00 67.38 95 PRO A CA 1
ATOM 700 C C . PRO A 1 95 ? -8.044 -7.632 29.868 1.00 67.38 95 PRO A C 1
ATOM 702 O O . PRO A 1 95 ? -7.621 -6.503 29.623 1.00 67.38 95 PRO A O 1
ATOM 705 N N . GLU A 1 96 ? -9.316 -7.854 30.202 1.00 63.50 96 GLU A N 1
ATOM 706 C CA . GLU A 1 96 ? -10.376 -6.831 30.299 1.00 63.50 96 GLU A CA 1
ATOM 707 C C . GLU A 1 96 ? -10.178 -5.860 31.491 1.00 63.50 96 GLU A C 1
ATOM 709 O O . GLU A 1 96 ? -11.102 -5.408 32.159 1.00 63.50 96 GLU A O 1
ATOM 714 N N . SER A 1 97 ? -8.927 -5.545 31.818 1.00 62.41 97 SER A N 1
ATOM 715 C CA . SER A 1 97 ? -8.577 -4.408 32.649 1.00 62.41 97 SER A CA 1
ATOM 716 C C . SER A 1 97 ? -8.462 -3.217 31.713 1.00 62.41 97 SER A C 1
ATOM 718 O O . 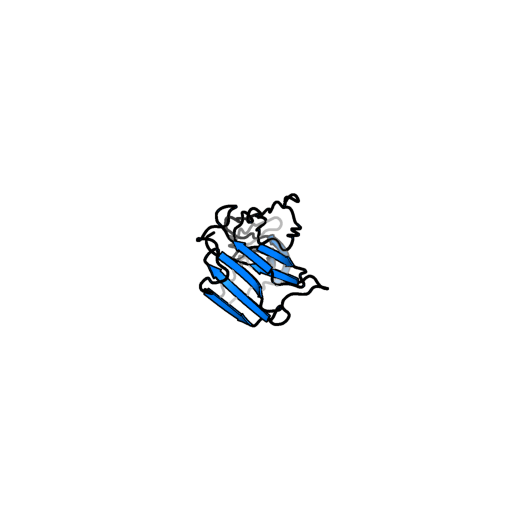SER A 1 97 ? -7.696 -3.316 30.764 1.00 62.41 97 SER A O 1
ATOM 720 N N . PHE A 1 98 ? -9.178 -2.121 31.963 1.00 68.06 98 PHE A N 1
ATOM 721 C CA . PHE A 1 98 ? -9.151 -0.849 31.215 1.00 68.06 98 PHE A CA 1
ATOM 722 C C . PHE A 1 98 ? -7.755 -0.172 31.166 1.00 68.06 98 PHE A C 1
ATOM 724 O O . PHE A 1 98 ? -7.571 0.980 31.561 1.00 68.06 98 PHE A O 1
ATOM 731 N N . ARG A 1 99 ? -6.730 -0.906 30.741 1.00 77.94 99 ARG A N 1
ATOM 732 C CA . ARG A 1 99 ? -5.310 -0.586 30.740 1.00 77.94 99 ARG A CA 1
ATOM 733 C C . ARG A 1 99 ? -4.779 -0.875 29.346 1.00 77.94 99 ARG A C 1
ATOM 735 O O . ARG A 1 99 ? -4.961 -1.966 28.822 1.00 77.94 99 ARG A O 1
ATOM 742 N N . TYR A 1 100 ? -4.097 0.111 28.783 1.00 81.56 100 TYR A N 1
ATOM 743 C CA . TYR A 1 100 ? -3.439 -0.029 27.494 1.00 81.56 100 TYR A CA 1
ATOM 744 C C . TYR A 1 100 ? -2.041 -0.610 27.664 1.00 81.56 100 TYR A C 1
ATOM 746 O O . TYR A 1 100 ? -1.264 -0.132 28.494 1.00 81.56 100 TYR A O 1
ATOM 754 N N . ASP A 1 101 ? -1.721 -1.586 26.821 1.00 84.88 101 ASP A N 1
ATOM 755 C CA . ASP A 1 101 ? -0.356 -2.031 26.582 1.00 84.88 101 ASP A CA 1
ATOM 756 C C . ASP A 1 101 ? 0.226 -1.217 25.423 1.00 84.88 101 ASP A C 1
ATOM 758 O O . ASP A 1 101 ? -0.195 -1.351 24.274 1.00 84.88 101 ASP A O 1
ATOM 762 N N . PHE A 1 102 ? 1.186 -0.340 25.723 1.00 83.50 102 PHE A N 1
ATOM 763 C CA . PHE A 1 102 ? 1.797 0.526 24.717 1.00 83.50 102 PHE A CA 1
ATOM 764 C C . PHE A 1 102 ? 2.950 -0.180 24.004 1.00 83.50 102 PHE A C 1
ATOM 766 O O . PHE A 1 102 ? 3.875 -0.690 24.640 1.00 83.50 102 PHE A O 1
ATOM 773 N N . VAL A 1 103 ? 2.928 -0.137 22.672 1.00 83.44 103 VAL A N 1
ATOM 774 C CA . VAL A 1 103 ? 4.036 -0.553 21.807 1.00 83.44 103 VAL A CA 1
ATOM 775 C C . VAL A 1 103 ? 4.509 0.626 20.953 1.00 83.44 103 VAL A C 1
ATOM 777 O O . VAL A 1 103 ? 3.693 1.474 20.588 1.00 83.44 103 VAL A O 1
ATOM 780 N N . PRO A 1 104 ? 5.816 0.731 20.646 1.00 81.69 104 PRO A N 1
ATOM 781 C CA . PRO A 1 104 ? 6.310 1.755 19.733 1.00 81.69 104 PRO A CA 1
ATOM 782 C C . PRO A 1 104 ? 5.659 1.626 18.352 1.00 81.69 104 PRO A C 1
ATOM 784 O O . PRO A 1 104 ? 5.604 0.531 17.797 1.00 81.69 104 PRO A O 1
ATOM 787 N N . ALA A 1 105 ? 5.197 2.742 17.787 1.00 77.81 105 ALA A N 1
ATOM 788 C CA . ALA A 1 105 ? 4.679 2.759 16.424 1.00 77.81 105 ALA A CA 1
ATOM 789 C C . ALA A 1 105 ? 5.803 2.509 15.388 1.00 77.81 105 ALA A C 1
ATOM 791 O O . ALA A 1 105 ? 6.950 2.913 15.627 1.00 77.81 105 ALA A O 1
ATOM 792 N N . PRO A 1 106 ? 5.497 1.904 14.220 1.00 74.88 106 PRO A N 1
ATOM 793 C CA . PRO A 1 106 ? 6.477 1.679 13.158 1.00 74.88 106 PRO A CA 1
ATOM 794 C C . PRO A 1 106 ? 7.170 2.973 12.704 1.00 74.88 106 PRO A C 1
ATOM 796 O O . PRO A 1 106 ? 6.529 4.002 12.475 1.00 74.88 106 PRO A O 1
ATOM 799 N N . ARG A 1 107 ? 8.498 2.924 12.514 1.00 68.00 107 ARG A N 1
ATOM 800 C CA . ARG A 1 107 ? 9.322 4.118 12.211 1.00 68.00 107 ARG A CA 1
ATOM 801 C C . ARG A 1 107 ? 9.000 4.787 10.872 1.00 68.00 107 ARG A C 1
ATOM 803 O O . ARG A 1 107 ? 9.295 5.970 10.727 1.00 68.00 107 ARG A O 1
ATOM 810 N N . ASN A 1 108 ? 8.395 4.057 9.932 1.00 63.72 108 ASN A N 1
ATOM 811 C CA . ASN A 1 108 ? 8.120 4.532 8.571 1.00 63.72 108 ASN A CA 1
ATOM 812 C C . ASN A 1 108 ? 6.715 5.141 8.384 1.00 63.72 108 ASN A C 1
ATOM 814 O O . ASN A 1 108 ? 6.362 5.474 7.265 1.00 63.72 108 ASN A O 1
ATOM 818 N N . ARG A 1 109 ? 5.956 5.364 9.470 1.00 63.44 109 ARG A N 1
ATOM 819 C CA . ARG A 1 109 ? 4.860 6.358 9.565 1.00 63.44 109 ARG A CA 1
ATOM 820 C C . ARG A 1 109 ? 3.772 6.363 8.468 1.00 63.44 109 ARG A C 1
ATOM 822 O O . ARG A 1 109 ? 3.224 7.424 8.193 1.00 63.44 109 ARG A O 1
ATOM 829 N N . GLU A 1 110 ? 3.413 5.226 7.880 1.00 70.25 110 GLU A N 1
ATOM 830 C CA . GLU A 1 110 ? 2.264 5.169 6.947 1.00 70.25 110 GLU A CA 1
ATOM 831 C C . GLU A 1 110 ? 1.010 4.554 7.578 1.00 70.25 110 GLU A C 1
ATOM 833 O O . GLU A 1 110 ? -0.111 4.864 7.178 1.00 70.25 110 GLU A O 1
ATOM 838 N N . GLY A 1 111 ? 1.188 3.752 8.625 1.00 79.31 111 GLY A N 1
ATOM 839 C CA . GLY A 1 111 ? 0.098 3.117 9.344 1.00 79.31 111 GLY A CA 1
ATOM 840 C C . GLY A 1 111 ? 0.532 1.836 10.039 1.00 79.31 111 GLY A C 1
ATOM 841 O O . GLY A 1 111 ? 1.713 1.482 10.068 1.00 79.31 111 GLY A O 1
ATOM 842 N N . LEU A 1 112 ? -0.446 1.143 10.607 1.00 83.31 112 LEU A N 1
ATOM 843 C CA . LEU A 1 112 ? -0.313 -0.154 11.249 1.00 83.31 112 LEU A CA 1
ATOM 844 C C . LEU A 1 112 ? -1.333 -1.109 10.637 1.00 83.31 112 LEU A C 1
ATOM 846 O O . LEU A 1 112 ? -2.527 -0.818 10.643 1.00 83.31 112 LEU A O 1
ATOM 850 N N . VAL A 1 113 ? -0.863 -2.264 10.169 1.00 86.12 113 VAL A N 1
ATOM 851 C CA . VAL A 1 113 ? -1.711 -3.410 9.820 1.00 86.12 113 VAL A CA 1
ATOM 852 C C . VAL A 1 113 ? -1.640 -4.401 10.970 1.00 86.12 113 VAL A C 1
ATOM 854 O O . VAL A 1 113 ? -0.550 -4.718 11.447 1.00 86.12 113 VAL A O 1
ATOM 857 N N . PHE A 1 114 ? -2.788 -4.875 11.433 1.00 86.38 114 PHE A N 1
ATOM 858 C CA . PHE A 1 114 ? -2.871 -5.793 12.560 1.00 86.38 114 PHE A CA 1
ATOM 859 C C . PHE A 1 114 ? -4.042 -6.754 12.392 1.00 86.38 114 PHE A C 1
ATOM 861 O O . PHE A 1 114 ? -4.994 -6.505 11.652 1.00 86.38 114 PHE A O 1
ATOM 868 N N . GLU A 1 115 ? -3.950 -7.879 13.084 1.00 90.50 115 GLU A N 1
ATOM 869 C CA . GLU A 1 115 ? -4.933 -8.949 13.048 1.00 90.50 115 GLU A CA 1
ATOM 870 C C . GLU A 1 115 ? -5.558 -9.104 14.436 1.00 90.50 115 GLU A C 1
ATOM 872 O O . GLU A 1 115 ? -4.858 -9.102 15.450 1.00 90.50 115 GLU A O 1
ATOM 877 N N . VAL A 1 116 ? -6.885 -9.197 14.484 1.00 90.38 116 VAL A N 1
ATOM 878 C CA . VAL A 1 116 ? -7.660 -9.222 15.726 1.00 90.38 116 VAL A CA 1
ATOM 879 C C . VAL A 1 116 ? -8.597 -10.408 15.724 1.00 90.38 116 VAL A C 1
ATOM 881 O O . VAL A 1 116 ? -9.381 -10.593 14.796 1.00 90.38 116 VAL A O 1
ATOM 884 N N . LYS A 1 117 ? -8.569 -11.158 16.820 1.00 91.31 117 LYS A N 1
ATOM 885 C CA . LYS A 1 117 ? -9.561 -12.171 17.159 1.00 91.31 117 LYS A CA 1
ATOM 886 C C . LYS A 1 117 ? -10.143 -11.806 18.520 1.00 91.31 117 LYS A C 1
ATOM 888 O O . LYS A 1 117 ? -9.447 -11.900 19.527 1.00 91.31 117 LYS A O 1
ATOM 893 N N . SER A 1 118 ? -11.380 -11.320 18.538 1.00 88.75 118 SER A N 1
ATOM 894 C CA . SER A 1 118 ? -12.038 -10.824 19.749 1.00 88.75 118 SER A CA 1
ATOM 895 C C . SER A 1 118 ? -13.548 -11.017 19.669 1.00 88.75 118 SER A C 1
ATOM 897 O O . SER A 1 118 ? -14.164 -10.720 18.647 1.00 88.75 118 SER A O 1
ATOM 899 N N . GLY A 1 119 ? -14.143 -11.492 20.765 1.00 85.50 119 GLY A N 1
ATOM 900 C CA . GLY A 1 119 ? -15.598 -11.537 20.948 1.00 85.50 119 GLY A CA 1
ATOM 901 C C . GLY A 1 119 ? -16.187 -10.253 21.544 1.00 85.50 119 GLY A C 1
ATOM 902 O O . GLY A 1 119 ? -17.404 -10.123 21.602 1.00 85.50 119 GLY A O 1
ATOM 903 N N . ALA A 1 120 ? -15.338 -9.320 21.982 1.00 85.38 120 ALA A N 1
ATOM 904 C CA . ALA A 1 120 ? -15.722 -8.041 22.578 1.00 85.38 120 ALA A C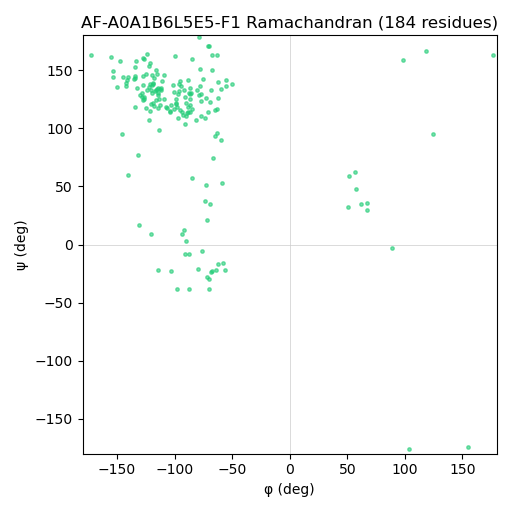A 1
ATOM 905 C C . ALA A 1 120 ? -15.084 -6.868 21.820 1.00 85.38 120 ALA A C 1
ATOM 907 O O . ALA A 1 120 ? -14.122 -7.060 21.066 1.00 85.38 120 ALA A O 1
ATOM 908 N N . GLY A 1 121 ? -15.608 -5.661 22.038 1.00 88.69 121 GLY A N 1
ATOM 909 C CA . GLY A 1 121 ? -15.080 -4.441 21.434 1.00 88.69 121 GLY A CA 1
ATOM 910 C C . GLY A 1 121 ? -13.596 -4.242 21.743 1.00 88.69 121 GLY A C 1
ATOM 911 O O . GLY A 1 121 ? -13.121 -4.539 22.841 1.00 88.69 121 GLY A O 1
ATOM 912 N N . ILE A 1 122 ? -12.848 -3.752 20.758 1.00 89.25 122 ILE A N 1
ATOM 913 C CA . ILE A 1 122 ? -11.419 -3.472 20.908 1.00 89.25 122 ILE A CA 1
ATOM 914 C C . ILE A 1 122 ? -11.163 -1.974 20.914 1.00 89.25 122 ILE A C 1
ATOM 916 O O . ILE A 1 122 ? -11.818 -1.211 20.206 1.00 89.25 122 ILE A O 1
ATOM 920 N N . HIS A 1 123 ? -10.171 -1.566 21.699 1.00 88.81 123 HIS A N 1
ATOM 921 C CA . HIS A 1 123 ? -9.812 -0.169 21.892 1.00 88.81 123 HIS A CA 1
ATOM 922 C C . HIS A 1 123 ? -8.335 0.012 21.565 1.00 88.81 123 HIS A C 1
ATOM 924 O O . HIS A 1 123 ? -7.465 -0.550 22.228 1.00 88.81 123 HIS A O 1
ATOM 930 N N . ILE A 1 124 ? -8.046 0.820 20.553 1.00 89.38 124 ILE A N 1
ATOM 931 C CA . ILE A 1 124 ? -6.689 1.092 20.087 1.00 89.38 124 ILE A CA 1
ATOM 932 C C . ILE A 1 124 ? -6.373 2.548 20.394 1.00 89.38 124 ILE A C 1
ATOM 934 O O . ILE A 1 124 ? -7.057 3.448 19.912 1.00 89.38 124 ILE A O 1
ATOM 938 N N . ALA A 1 125 ? -5.340 2.778 21.201 1.00 88.31 125 ALA A N 1
ATOM 939 C CA . ALA A 1 125 ? -4.887 4.116 21.559 1.00 88.31 125 ALA A CA 1
A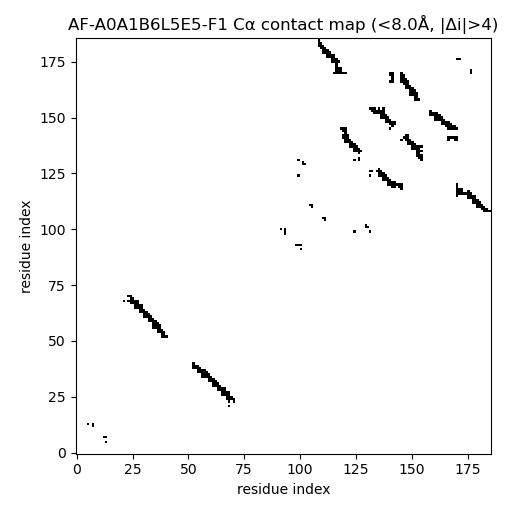TOM 940 C C . ALA A 1 125 ? -3.681 4.534 20.710 1.00 88.31 125 ALA A C 1
ATOM 942 O O . ALA A 1 125 ? -2.650 3.862 20.712 1.00 88.31 125 ALA A O 1
ATOM 943 N N . LEU A 1 126 ? -3.791 5.682 20.045 1.00 87.62 126 LEU A N 1
ATOM 944 C CA . LEU A 1 126 ? -2.688 6.372 19.383 1.00 87.62 126 LEU A CA 1
ATOM 945 C C . LEU A 1 126 ? -2.284 7.572 20.245 1.00 87.62 126 LEU A C 1
ATOM 947 O O . LEU A 1 126 ? -3.067 8.506 20.428 1.00 87.62 126 LEU A O 1
ATOM 951 N N . SER A 1 127 ? -1.074 7.533 20.800 1.00 86.31 127 SER A N 1
ATOM 952 C CA . SER A 1 127 ? -0.551 8.546 21.723 1.00 86.31 127 SER A CA 1
ATOM 953 C C . SER A 1 127 ? 0.923 8.825 21.431 1.00 86.31 127 SER A C 1
ATOM 955 O O . SER A 1 127 ? 1.677 7.907 21.110 1.00 86.31 127 SER A O 1
ATOM 957 N N . GLU A 1 128 ? 1.344 10.081 21.592 1.00 83.81 128 GLU A N 1
ATOM 958 C CA . GLU A 1 128 ? 2.754 10.496 21.475 1.00 83.81 128 GLU A CA 1
ATOM 959 C C . GLU A 1 128 ? 3.631 9.930 22.606 1.00 83.81 128 GLU A C 1
ATOM 961 O O . GLU A 1 128 ? 4.850 9.800 22.477 1.00 83.81 128 GLU A O 1
ATOM 966 N N . HIS A 1 129 ? 3.010 9.578 23.731 1.00 83.50 129 HIS A N 1
ATOM 967 C CA . HIS A 1 129 ? 3.678 9.031 24.904 1.00 83.50 129 HIS A CA 1
ATOM 968 C C . HIS A 1 129 ? 3.095 7.663 25.259 1.00 83.50 129 HIS A C 1
ATOM 970 O O . HIS A 1 129 ? 1.918 7.398 25.016 1.00 83.50 129 HIS A O 1
ATOM 976 N N . GLN A 1 130 ? 3.893 6.810 25.911 1.00 84.06 130 GLN A N 1
ATOM 977 C CA . GLN A 1 130 ? 3.452 5.519 26.468 1.00 84.06 130 GLN A CA 1
ATOM 978 C C . GLN A 1 130 ? 2.588 5.714 27.729 1.00 84.06 130 GLN A C 1
ATOM 980 O O . GLN A 1 130 ? 2.869 5.190 28.805 1.00 84.06 130 GLN A O 1
ATOM 985 N N . ALA A 1 131 ? 1.572 6.559 27.614 1.00 82.56 131 ALA A N 1
ATOM 986 C CA . ALA A 1 131 ? 0.662 6.949 28.668 1.00 82.56 131 ALA A CA 1
ATOM 987 C C . ALA A 1 131 ? -0.673 7.369 28.051 1.00 82.56 131 ALA A C 1
ATOM 989 O O . ALA A 1 131 ? -0.730 7.928 26.952 1.00 82.56 131 ALA A O 1
ATOM 990 N N . THR A 1 132 ? -1.756 7.146 28.793 1.00 79.88 132 THR A N 1
ATOM 991 C CA . THR A 1 132 ? -3.068 7.694 28.447 1.00 79.88 132 THR A CA 1
ATOM 992 C C . THR A 1 132 ? -3.049 9.198 28.683 1.00 79.88 132 THR A C 1
ATOM 994 O O . THR A 1 132 ? -2.935 9.633 29.833 1.00 79.88 132 THR A O 1
ATOM 997 N N . THR A 1 133 ? -3.166 9.986 27.620 1.00 81.25 133 THR A N 1
ATOM 998 C CA . THR A 1 133 ? -3.200 11.451 27.692 1.00 81.25 133 THR A CA 1
ATOM 999 C C . THR A 1 133 ? -4.497 11.977 27.074 1.00 81.25 133 THR A C 1
ATOM 1001 O O . THR A 1 133 ? -5.065 11.311 26.213 1.00 81.25 133 THR A O 1
ATOM 1004 N N . PRO A 1 134 ? -4.970 13.178 27.447 1.00 79.62 134 PRO A N 1
ATOM 1005 C CA . PRO A 1 134 ? -6.128 13.796 26.790 1.00 79.62 134 PRO A CA 1
ATOM 1006 C C . PRO A 1 134 ? -5.914 14.091 25.296 1.00 79.62 134 PRO A C 1
ATOM 1008 O O . PRO A 1 134 ? -6.863 14.335 24.558 1.00 79.62 134 PRO A O 1
ATOM 1011 N N . LEU A 1 135 ? -4.658 14.093 24.840 1.00 81.69 135 LEU A N 1
ATOM 1012 C CA . LEU A 1 135 ? -4.284 14.359 23.453 1.00 81.69 135 LEU A CA 1
ATOM 1013 C C . LEU A 1 135 ? -4.228 13.089 22.591 1.00 81.69 135 LEU A C 1
ATOM 1015 O O . LEU A 1 135 ? -3.901 13.189 21.412 1.00 81.69 135 LEU A O 1
ATOM 1019 N N . MET A 1 136 ? -4.567 11.923 23.147 1.00 86.31 136 MET A N 1
ATOM 1020 C CA . MET A 1 136 ? -4.591 10.668 22.402 1.00 86.31 136 MET A CA 1
ATOM 1021 C C . MET A 1 136 ? -5.845 10.539 21.528 1.00 86.31 136 MET A C 1
ATOM 1023 O O . MET A 1 136 ? -6.920 11.041 21.875 1.00 86.31 136 MET A O 1
ATOM 1027 N N . TYR A 1 137 ? -5.709 9.802 20.429 1.00 88.31 137 TYR A N 1
ATOM 1028 C CA . TYR A 1 137 ? -6.846 9.284 19.673 1.00 88.31 137 TYR A CA 1
ATOM 1029 C C . TYR A 1 137 ? -7.142 7.859 20.115 1.00 88.31 137 TYR A C 1
ATOM 1031 O O . TYR A 1 137 ? -6.229 7.064 20.341 1.00 88.31 137 TYR A O 1
ATOM 1039 N N . GLN A 1 138 ? -8.421 7.529 20.212 1.00 88.56 138 GLN A N 1
ATOM 1040 C CA . GLN A 1 138 ? -8.882 6.179 20.480 1.00 88.56 138 GLN A CA 1
ATOM 1041 C C . GLN A 1 138 ? -9.739 5.715 19.305 1.00 88.56 138 GLN A C 1
ATOM 1043 O O . GLN A 1 138 ? -10.739 6.349 18.969 1.00 88.56 138 GLN A O 1
ATOM 1048 N N . VAL A 1 139 ? -9.334 4.611 18.687 1.00 91.31 139 VAL A N 1
ATOM 1049 C CA . VAL A 1 139 ? -10.102 3.905 17.661 1.00 91.31 139 VAL A CA 1
ATOM 1050 C C . VAL A 1 139 ? -10.769 2.718 18.338 1.00 91.31 139 VAL A C 1
ATOM 1052 O O . VAL A 1 139 ? -10.083 1.839 18.863 1.00 91.31 139 VAL A O 1
ATOM 1055 N N . VAL A 1 140 ? -12.097 2.713 18.359 1.00 90.75 140 VAL A N 1
ATOM 1056 C CA . VAL A 1 140 ? -12.901 1.643 18.946 1.00 90.75 140 VAL A CA 1
ATOM 1057 C C . VAL A 1 140 ? -13.580 0.878 17.824 1.00 90.75 140 VAL A C 1
ATOM 1059 O O . VAL A 1 140 ? -14.256 1.482 16.989 1.00 90.75 140 VAL A O 1
ATOM 1062 N N . LEU A 1 141 ? -13.387 -0.440 17.795 1.00 93.44 141 LEU A N 1
ATOM 1063 C CA . LEU A 1 141 ? -14.045 -1.325 16.837 1.00 93.44 141 LEU A CA 1
ATOM 1064 C C . LEU A 1 141 ? -14.973 -2.283 17.574 1.00 93.44 141 LEU A C 1
ATOM 1066 O O . LEU A 1 141 ? -14.562 -2.899 18.557 1.00 93.44 141 LEU A O 1
ATOM 1070 N N . GLY A 1 142 ? -16.193 -2.441 17.066 1.00 92.12 142 GLY A N 1
ATOM 1071 C CA . GLY A 1 142 ? -17.147 -3.418 17.586 1.00 92.12 142 GLY A CA 1
ATOM 1072 C C . GLY A 1 142 ? -17.653 -3.125 19.005 1.00 92.12 142 GLY A C 1
ATOM 1073 O O . GLY A 1 142 ? -17.874 -4.054 19.781 1.00 92.12 142 GLY A O 1
ATOM 1074 N N . ASP A 1 143 ? -17.844 -1.854 19.350 1.00 89.06 143 ASP A N 1
ATOM 1075 C CA . ASP A 1 143 ? -18.592 -1.459 20.545 1.00 89.06 143 ASP A CA 1
ATOM 1076 C C . ASP A 1 143 ? -20.101 -1.727 20.372 1.00 89.06 143 ASP A C 1
ATOM 1078 O O . ASP A 1 143 ? -20.563 -2.069 19.276 1.00 89.06 143 ASP A O 1
ATOM 1082 N N . LEU A 1 144 ? -20.872 -1.585 21.455 1.00 89.75 144 LEU A N 1
ATOM 1083 C CA . LEU A 1 144 ? -22.311 -1.867 21.511 1.00 89.75 144 LEU A CA 1
ATOM 1084 C C . LEU A 1 144 ? -22.627 -3.269 20.973 1.00 89.75 144 LEU A C 1
ATOM 1086 O O . LEU A 1 144 ? -23.356 -3.423 19.998 1.00 89.75 144 LEU A O 1
ATOM 1090 N N . GLU A 1 145 ? -22.035 -4.293 21.587 1.00 90.31 145 GLU A N 1
ATOM 1091 C CA . GLU A 1 145 ? -22.192 -5.693 21.162 1.00 90.31 145 GLU A CA 1
ATOM 1092 C C . GLU A 1 145 ? -21.760 -5.928 19.704 1.00 90.31 145 GLU A C 1
ATOM 1094 O O . GLU A 1 145 ? -22.458 -6.573 18.921 1.00 90.31 145 GLU A O 1
ATOM 1099 N N . ASN A 1 146 ? -20.579 -5.418 19.332 1.00 92.81 146 ASN A N 1
ATOM 1100 C CA . ASN A 1 146 ? -20.013 -5.602 17.996 1.00 92.81 146 ASN A CA 1
ATOM 1101 C C . ASN A 1 146 ? -20.883 -4.990 16.885 1.00 92.81 146 ASN A C 1
ATOM 1103 O O . ASN A 1 146 ? -20.977 -5.552 15.794 1.00 92.81 146 ASN A O 1
ATOM 1107 N N . SER A 1 147 ? -21.538 -3.857 17.160 1.00 92.94 147 SER A N 1
ATOM 1108 C CA . SER A 1 147 ? -22.443 -3.191 16.217 1.00 92.94 147 SER A CA 1
ATOM 1109 C C . SER A 1 147 ? -21.971 -1.821 15.752 1.00 92.94 147 SER A C 1
ATOM 1111 O O . SER A 1 147 ? -22.357 -1.397 14.664 1.00 92.94 147 SER A O 1
ATOM 1113 N N . VAL A 1 148 ? -21.097 -1.141 16.497 1.00 93.44 148 VAL A N 1
ATOM 1114 C CA . VAL A 1 148 ? -20.657 0.226 16.182 1.00 93.44 148 VAL A CA 1
ATOM 1115 C C . VAL A 1 148 ? -19.146 0.362 16.338 1.00 93.44 148 VAL A C 1
ATOM 1117 O O . VAL A 1 148 ? -18.536 -0.200 17.240 1.00 93.44 148 VAL A O 1
ATOM 1120 N N . SER A 1 149 ? -18.533 1.138 15.453 1.00 94.44 149 SER A N 1
ATOM 1121 C CA . SER A 1 149 ? -17.130 1.532 15.542 1.00 94.44 149 SER A CA 1
ATOM 1122 C C . SER A 1 149 ? -17.032 3.049 15.493 1.00 94.44 149 SER A C 1
ATOM 1124 O O . SER A 1 149 ? -17.832 3.712 14.830 1.00 94.44 149 SER A O 1
ATOM 1126 N N . TYR A 1 150 ? -16.065 3.626 16.195 1.00 92.19 150 TYR A N 1
ATOM 1127 C CA . TYR A 1 150 ? -15.899 5.074 16.238 1.00 92.19 150 TYR A CA 1
ATOM 1128 C C . TYR A 1 150 ? -14.470 5.489 16.562 1.00 92.19 150 TYR A C 1
ATOM 1130 O O . TYR A 1 150 ? -13.672 4.723 17.100 1.00 92.19 150 TYR A O 1
ATOM 1138 N N . ILE A 1 151 ? -14.160 6.742 16.243 1.00 91.75 151 ILE A N 1
ATOM 1139 C CA . ILE A 1 151 ? -12.914 7.395 16.631 1.00 91.75 151 ILE A CA 1
ATOM 1140 C C . ILE A 1 151 ? -13.267 8.530 17.581 1.00 91.75 151 ILE A C 1
ATOM 1142 O O . ILE A 1 151 ? -14.119 9.366 17.275 1.00 91.75 151 ILE A O 1
ATOM 1146 N N . THR A 1 152 ? -12.603 8.570 18.727 1.00 88.00 152 THR A N 1
ATOM 1147 C CA . THR A 1 152 ? -12.754 9.630 19.723 1.00 88.00 152 THR A CA 1
ATOM 1148 C C . THR A 1 152 ? -11.398 10.231 20.077 1.00 88.00 152 THR A C 1
ATOM 1150 O O . THR A 1 152 ? -10.341 9.641 19.829 1.00 88.00 152 THR A O 1
ATOM 1153 N N . ARG A 1 153 ? -11.433 11.442 20.625 1.00 84.69 153 ARG A N 1
ATOM 1154 C CA . ARG A 1 153 ? -10.276 12.135 21.186 1.00 84.69 153 ARG A CA 1
ATOM 1155 C C . ARG A 1 153 ? -10.572 12.404 22.652 1.00 84.69 153 ARG A C 1
ATOM 1157 O O . ARG A 1 153 ? -11.666 12.872 22.950 1.00 84.69 153 ARG A O 1
ATOM 1164 N N . ASP A 1 154 ? -9.574 12.175 23.504 1.00 70.00 154 ASP A N 1
ATOM 1165 C CA . ASP A 1 154 ? -9.632 12.145 24.978 1.00 70.00 154 ASP A CA 1
ATOM 1166 C C . ASP A 1 154 ? -9.728 10.724 25.573 1.00 70.00 154 ASP A C 1
ATOM 1168 O O . ASP A 1 154 ? -10.078 9.745 24.919 1.00 70.00 154 ASP A O 1
ATOM 1172 N N . LYS A 1 155 ? -9.349 10.614 26.848 1.00 61.62 155 LYS A N 1
ATOM 1173 C CA . LYS A 1 155 ? -9.316 9.394 27.660 1.00 61.62 155 LYS A CA 1
ATOM 1174 C C . LYS A 1 155 ? -10.713 8.851 27.981 1.00 61.62 155 LYS A C 1
ATOM 1176 O O . LYS A 1 155 ? -10.844 7.679 28.337 1.00 61.62 155 LYS A O 1
ATOM 1181 N N . HIS A 1 156 ? -11.740 9.695 27.947 1.00 56.28 156 HIS A N 1
ATOM 1182 C CA . HIS A 1 156 ? -13.065 9.328 28.428 1.00 56.28 156 HIS A CA 1
ATOM 1183 C C . HIS A 1 156 ? -13.890 8.652 27.331 1.00 56.28 156 HIS A C 1
ATOM 1185 O O . HIS A 1 156 ? -14.073 9.201 26.251 1.00 56.28 156 HIS A O 1
ATOM 1191 N N . VAL A 1 157 ? -14.472 7.496 27.667 1.00 52.88 157 VAL A N 1
ATOM 1192 C CA . VAL A 1 157 ? -15.465 6.767 26.850 1.00 52.88 157 VAL A CA 1
ATOM 1193 C C . VAL A 1 157 ? -16.686 7.645 26.514 1.00 52.88 157 VAL A C 1
ATOM 1195 O O . VAL A 1 157 ? -17.344 7.424 25.510 1.00 52.88 157 VAL A O 1
ATOM 1198 N N . TYR A 1 158 ? -16.933 8.694 27.306 1.00 56.28 158 TYR A N 1
ATOM 1199 C CA . TYR A 1 158 ? -17.976 9.708 27.088 1.00 56.28 158 TYR A CA 1
ATOM 1200 C C . TYR A 1 158 ? -17.497 10.942 26.299 1.00 56.28 158 TYR A C 1
ATOM 1202 O O . TYR A 1 158 ? -18.158 11.981 26.307 1.00 56.28 158 TYR A O 1
ATOM 1210 N N . GLY A 1 159 ? -16.312 10.870 25.689 1.00 59.06 159 GLY A N 1
ATOM 1211 C CA . GLY A 1 159 ? -15.756 11.929 24.855 1.00 59.06 159 GLY A CA 1
ATOM 1212 C C . GLY A 1 159 ? -16.551 12.133 23.564 1.00 59.06 159 GLY A C 1
ATOM 1213 O O . GLY A 1 159 ? -17.345 11.291 23.148 1.00 59.06 159 GLY A O 1
ATOM 1214 N N . VAL A 1 160 ? -16.340 13.273 22.912 1.00 67.56 160 VAL A N 1
ATOM 1215 C CA . VAL A 1 160 ? -16.984 13.587 21.631 1.00 67.56 160 VAL A CA 1
ATOM 1216 C C . VAL A 1 160 ? -16.488 12.607 20.565 1.00 67.56 160 VAL A C 1
ATOM 1218 O O . VAL A 1 160 ? -15.309 12.618 20.207 1.00 67.56 160 VAL A O 1
ATOM 1221 N N . HIS A 1 161 ? -17.396 11.787 20.033 1.00 79.88 161 HIS A N 1
ATOM 1222 C CA . HIS A 1 161 ? -17.114 10.939 18.879 1.00 79.88 161 HIS A CA 1
ATOM 1223 C C . HIS A 1 161 ? -16.803 11.852 17.691 1.00 79.88 161 HIS A C 1
ATOM 1225 O O . HIS A 1 161 ? -17.652 12.631 17.258 1.00 79.88 161 HIS A O 1
ATOM 1231 N N . LEU A 1 162 ? -15.579 11.773 17.173 1.00 86.62 162 LEU A N 1
ATOM 1232 C CA . LEU A 1 162 ? -15.178 12.527 15.987 1.00 86.62 162 LEU A CA 1
ATOM 1233 C C . LEU A 1 162 ? -15.870 11.974 14.743 1.00 86.62 162 LEU A C 1
ATOM 1235 O O . LEU A 1 162 ? -16.274 12.724 13.860 1.00 86.62 162 LEU A O 1
ATOM 1239 N N . VAL A 1 163 ? -15.997 10.649 14.690 1.00 91.25 163 VAL A N 1
ATOM 1240 C CA . VAL A 1 163 ? -16.725 9.919 13.656 1.00 91.25 163 VAL A CA 1
ATOM 1241 C C . VAL A 1 163 ? -17.201 8.592 14.233 1.00 91.25 163 VAL A C 1
ATOM 1243 O O . VAL A 1 163 ? -16.501 7.979 15.039 1.00 91.25 163 VAL A O 1
ATOM 1246 N N . SER A 1 164 ? -18.381 8.146 13.817 1.00 91.81 164 SER A N 1
ATOM 1247 C CA . SER A 1 164 ? -18.939 6.835 14.138 1.00 91.81 164 SER A CA 1
ATOM 1248 C C . SER A 1 164 ? -19.520 6.185 12.884 1.00 91.81 164 SER A C 1
ATOM 1250 O O . SER A 1 164 ? -19.923 6.871 11.943 1.00 91.81 164 SER A O 1
ATOM 1252 N N . ALA A 1 165 ? -19.539 4.857 12.867 1.00 95.12 165 ALA A N 1
ATOM 1253 C CA . ALA A 1 165 ? -20.123 4.054 11.804 1.00 95.12 165 ALA A CA 1
ATOM 1254 C C . ALA A 1 165 ? -20.753 2.781 12.381 1.00 95.12 165 ALA A C 1
ATOM 1256 O O . ALA A 1 165 ? -20.217 2.176 13.313 1.00 95.12 165 ALA A O 1
ATOM 1257 N N . GLU A 1 166 ? -21.873 2.354 11.799 1.00 95.31 166 GLU A N 1
ATOM 1258 C CA . GLU A 1 166 ? -22.452 1.039 12.073 1.00 95.31 166 GLU A CA 1
ATOM 1259 C C . GLU A 1 166 ? -21.587 -0.045 11.419 1.00 95.31 166 GLU A C 1
ATOM 1261 O O . GLU A 1 166 ? -21.276 -0.001 10.229 1.00 95.31 166 GLU A O 1
ATOM 1266 N N . THR A 1 167 ? -21.168 -1.014 12.222 1.00 95.19 167 THR A N 1
ATOM 1267 C CA . THR A 1 167 ? -20.230 -2.083 11.860 1.00 95.19 167 THR A CA 1
ATOM 1268 C C . THR A 1 167 ? -20.670 -3.417 12.485 1.00 95.19 167 THR A C 1
ATOM 1270 O O . THR A 1 167 ? -19.935 -3.993 13.288 1.00 95.19 167 THR A O 1
ATOM 1273 N N . PRO A 1 168 ? -21.885 -3.911 12.167 1.00 94.25 168 PRO A N 1
ATOM 1274 C CA . PRO A 1 168 ? -22.427 -5.127 12.761 1.00 94.25 168 PRO A CA 1
ATOM 1275 C C . PRO A 1 168 ? -21.576 -6.347 12.426 1.00 94.25 168 PRO A C 1
ATOM 1277 O O . PRO A 1 168 ? -21.310 -6.650 11.263 1.00 94.25 168 PRO A O 1
ATOM 1280 N N . GLY A 1 169 ? -21.162 -7.064 13.467 1.00 92.25 169 GLY A N 1
ATOM 1281 C CA . GLY A 1 169 ? -20.379 -8.280 13.343 1.00 92.25 169 GLY A CA 1
ATOM 1282 C C . GLY A 1 169 ? -18.975 -8.034 12.801 1.00 92.25 169 GLY A C 1
ATOM 1283 O O . GLY A 1 169 ? -18.476 -8.911 12.102 1.00 92.25 169 GLY A O 1
ATOM 1284 N N . VAL A 1 170 ? -18.356 -6.866 13.039 1.00 94.31 170 VAL A N 1
ATOM 1285 C CA . VAL A 1 170 ? -17.027 -6.513 12.495 1.00 94.31 170 VAL A CA 1
ATOM 1286 C C . VAL A 1 170 ? -15.886 -7.313 13.125 1.00 94.31 170 VAL A C 1
ATOM 1288 O O . VAL A 1 170 ? -14.919 -7.632 12.433 1.00 94.31 170 VAL A O 1
ATOM 1291 N N . LEU A 1 171 ? -16.030 -7.726 14.381 1.00 94.31 171 LEU A N 1
ATOM 1292 C CA . LEU A 1 171 ? -15.128 -8.644 15.082 1.00 94.31 171 LEU A CA 1
ATOM 1293 C C . LEU A 1 171 ? -15.681 -10.079 15.104 1.00 94.31 171 LEU A C 1
ATOM 1295 O O . LEU A 1 171 ? -16.871 -10.296 14.876 1.00 94.31 171 LEU A O 1
ATOM 1299 N N . SER A 1 172 ? -14.819 -11.061 15.375 1.00 92.88 172 SER A N 1
ATOM 1300 C CA . SER A 1 172 ? -15.194 -12.473 15.531 1.00 92.88 172 SER A CA 1
ATOM 1301 C C . SER A 1 172 ? -14.369 -13.139 16.635 1.00 92.88 172 SER A C 1
ATOM 1303 O O . SER A 1 172 ? -13.162 -12.906 16.753 1.00 92.88 172 SER A O 1
ATOM 1305 N N . SER A 1 173 ? -15.024 -13.980 17.442 1.00 90.69 173 SER A N 1
ATOM 1306 C CA . SER A 1 173 ? -14.376 -14.816 18.462 1.00 90.69 173 SER A CA 1
ATOM 1307 C C . SER A 1 173 ? -13.739 -16.075 17.883 1.00 90.69 173 SER A C 1
ATOM 1309 O O . SER A 1 173 ? -12.853 -16.642 18.515 1.00 90.69 173 SER A O 1
ATOM 1311 N N . GLU A 1 174 ? -14.170 -16.509 16.696 1.00 92.50 174 GLU A N 1
ATOM 1312 C CA . GLU A 1 174 ? -13.731 -17.758 16.062 1.00 92.50 174 GLU A CA 1
ATOM 1313 C C . GLU A 1 174 ? -12.628 -17.515 15.034 1.00 92.50 174 GLU A C 1
ATOM 1315 O O . GLU A 1 174 ? -11.650 -18.265 14.964 1.00 92.50 174 GLU A O 1
ATOM 1320 N N . GLU A 1 175 ? -12.742 -16.412 14.300 1.00 92.94 175 GLU A N 1
ATOM 1321 C CA . GLU A 1 175 ? -11.877 -16.074 13.177 1.00 92.94 175 GLU A CA 1
ATOM 1322 C C . GLU A 1 175 ? -11.137 -14.771 13.437 1.00 92.94 175 GLU A C 1
ATOM 1324 O O . GLU A 1 175 ? -11.700 -13.789 13.921 1.00 92.94 175 GLU A O 1
ATOM 1329 N N . SER A 1 176 ? -9.863 -14.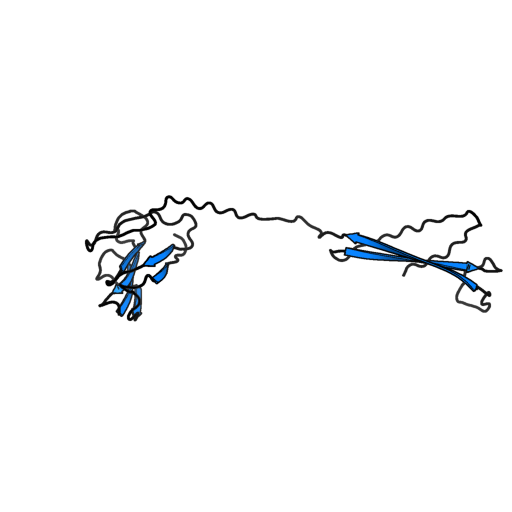763 13.075 1.00 91.12 176 SER A N 1
ATOM 1330 C CA . SER A 1 176 ? -9.073 -13.550 13.070 1.00 91.12 176 SER A CA 1
ATOM 1331 C C . SER A 1 176 ? -9.436 -12.670 11.874 1.00 91.12 176 SER A C 1
ATOM 1333 O O . SER A 1 176 ? -9.682 -13.163 10.773 1.00 91.12 176 SER A O 1
ATOM 1335 N N . ARG A 1 177 ? -9.458 -11.353 12.079 1.00 93.50 177 ARG A N 1
ATOM 1336 C CA . ARG A 1 177 ? -9.759 -10.364 11.042 1.00 93.50 177 ARG A CA 1
ATOM 1337 C C . ARG A 1 177 ? -8.682 -9.301 10.978 1.00 93.50 177 ARG A C 1
ATOM 1339 O O . ARG A 1 177 ? -8.214 -8.813 12.005 1.00 93.50 177 ARG A O 1
ATOM 1346 N N . THR A 1 178 ? -8.295 -8.950 9.759 1.00 93.00 178 THR A N 1
ATOM 1347 C CA . THR A 1 178 ? -7.236 -7.976 9.502 1.00 93.00 178 THR A CA 1
ATOM 1348 C C . THR A 1 178 ? -7.813 -6.575 9.362 1.00 93.00 178 THR A C 1
ATOM 1350 O O . THR A 1 178 ? -8.762 -6.354 8.612 1.00 93.00 178 THR A O 1
ATOM 1353 N N . PHE A 1 179 ? -7.187 -5.625 10.045 1.00 92.94 179 PHE A N 1
ATOM 1354 C CA . PHE A 1 179 ? -7.501 -4.205 9.991 1.00 92.94 179 PHE A CA 1
ATOM 1355 C C . PHE A 1 179 ? -6.237 -3.405 9.693 1.00 92.94 179 PHE A C 1
ATOM 1357 O O . PHE A 1 179 ? -5.114 -3.869 9.906 1.00 92.94 179 PHE A O 1
ATOM 1364 N N . TRP A 1 180 ? -6.425 -2.180 9.217 1.00 91.06 180 TRP A N 1
ATOM 1365 C CA . TRP A 1 180 ? -5.347 -1.217 9.061 1.00 91.06 180 TRP A CA 1
ATOM 1366 C C . TRP A 1 180 ? -5.779 0.144 9.594 1.00 91.06 180 TRP A C 1
ATOM 1368 O O . TRP A 1 180 ? -6.935 0.547 9.460 1.00 91.06 180 TRP A O 1
ATOM 1378 N N . ILE A 1 181 ? -4.839 0.854 10.206 1.00 88.88 181 ILE A N 1
ATOM 1379 C CA . ILE A 1 181 ? -5.015 2.231 10.657 1.00 88.88 181 ILE A CA 1
ATOM 1380 C C . ILE A 1 181 ? -3.880 3.044 10.061 1.00 88.88 181 ILE A C 1
ATOM 1382 O O . ILE A 1 181 ? -2.717 2.728 10.292 1.00 88.88 181 ILE A O 1
ATOM 1386 N N . ASN A 1 182 ? -4.225 4.109 9.346 1.00 88.19 182 ASN A N 1
ATOM 1387 C CA . ASN A 1 182 ? -3.264 5.040 8.771 1.00 88.19 182 ASN A CA 1
ATOM 1388 C C . ASN A 1 182 ? -3.445 6.409 9.426 1.00 88.19 182 ASN A C 1
ATOM 1390 O O . ASN A 1 182 ? -4.563 6.794 9.776 1.00 88.19 182 ASN A O 1
ATOM 1394 N N . TRP A 1 183 ? -2.355 7.150 9.582 1.00 83.25 183 TRP A N 1
ATOM 1395 C CA . TRP A 1 183 ? -2.380 8.523 10.076 1.00 83.25 183 TRP A CA 1
ATOM 1396 C C . TRP A 1 183 ? -1.363 9.360 9.313 1.00 83.25 183 TRP A C 1
ATOM 1398 O O . TRP A 1 183 ? -0.264 8.909 9.001 1.00 83.25 183 TRP A O 1
ATOM 1408 N N . GLU A 1 184 ? -1.733 10.602 9.019 1.00 75.56 184 GLU A N 1
ATOM 1409 C CA . GLU A 1 184 ? -0.841 11.548 8.361 1.00 75.56 184 GLU A CA 1
ATOM 1410 C C . GLU A 1 184 ? -0.122 12.405 9.404 1.00 75.56 184 GLU A C 1
ATOM 1412 O O . GLU A 1 184 ? -0.749 12.916 10.328 1.00 75.56 184 GLU A O 1
ATOM 1417 N N . ARG A 1 185 ? 1.189 12.614 9.212 1.00 63.00 185 ARG A N 1
ATOM 1418 C CA . ARG A 1 185 ? 2.032 13.505 10.039 1.00 63.00 185 ARG A CA 1
ATOM 1419 C C . ARG A 1 185 ? 2.015 13.152 11.534 1.00 63.00 185 ARG A C 1
ATOM 1421 O O . ARG A 1 185 ? 1.606 13.964 12.357 1.00 63.00 185 ARG A O 1
ATOM 1428 N N . GLY A 1 186 ? 2.485 11.940 11.839 1.00 56.31 186 GLY A N 1
ATOM 1429 C CA . GLY A 1 186 ? 2.648 11.443 13.210 1.00 56.31 186 GLY A CA 1
ATOM 1430 C C . GLY A 1 186 ? 3.472 12.339 14.121 1.00 56.31 186 GLY A C 1
ATOM 1431 O O . GLY A 1 186 ? 4.490 12.905 13.640 1.00 56.31 186 GLY A O 1
#

Foldseek 3Di:
DDDDDDDADPPGDDDDDDDDDDPDFAKDKDKDKDWDWDFPDPDDPPVDDDDPTPTDTPDMDMDIDIDGGDDPDDDDDDDDDDDDDPPFPQDDDDDPDLDDDDDDDDPVAFWDKHKDADQAKDWDWDDPDPDQDQAIKIWIALPPRRFKTFIFGGPDPPGDTPDMDTGHPVHHNVDMDMDIDGDPDD

Sequence (186 aa):
FVAEKLRLGPQGATSLVVKLIATGPGIKNMTVEVSAFISETCQTINDSGGNRGNHSLVGTVVRSASVIVYHEGLIRTHTESAYFCANEKMVISSPESFRYDFVPAPRNREGLVFEVKSGAGIHIALSEHQATTPLMYQVVLGDLENSVSYITRDKHVYGVHLVSAETPGVLSSEESRTFWINWERG

pLDDT: mean 78.24, std 14.1, range [46.12, 95.31]

Solvent-accessible surface area (backbone atoms only — not comparable to full-atom values): 12751 Å² total; per-residue (Å²): 136,90,83,84,92,79,91,68,59,103,83,52,83,86,84,88,88,78,92,83,82,84,91,62,62,47,81,42,79,47,74,49,77,49,76,44,66,47,59,96,62,98,66,82,90,65,96,78,76,95,69,86,71,79,62,46,79,73,48,72,49,77,51,74,50,76,45,80,36,71,75,87,74,87,84,81,82,83,82,87,82,84,85,85,74,94,76,64,82,87,74,85,86,76,67,98,54,102,64,86,86,78,72,87,75,67,90,81,64,62,54,49,78,50,75,46,65,34,79,61,54,46,79,45,77,51,53,101,52,94,55,96,41,68,86,19,38,33,44,35,44,15,36,83,88,22,32,30,28,36,35,30,50,35,79,50,94,85,39,65,66,78,44,74,47,85,32,72,66,69,53,29,68,89,48,73,45,78,50,73,51,69,56,82,87,127

Radius of gyration: 40.18 Å; Cα contacts (8 Å, |Δi|>4): 248; chains: 1; bounding box: 66×33×107 Å

Secondary structure (DSSP, 8-state):
---------TT------------SSEEEEEEEEEEEEE-SS-----SSSS-----EEEEEEEEEEEEEEPPSS------------TTS-------SSS-----PPPTT-S-EEEEE--SS-EEEEE-SSSS--TT-EEEEEEHHHHTEEEEEESS-TTS-EEEEEE-TT-S-SSS-EEEEE--S--

Organism: NCBI:txid36148

InterPro domains:
  IPR022041 Farnesoic acid O-methyl transferase [PF12248] (97-185)

Mean predicted aligned error: 17.75 Å